Protein AF-A0A7V5CTK7-F1 (afdb_monomer_lite)

Radius of gyration: 19.89 Å; chains: 1; bounding box: 42×41×61 Å

Sequence (209 aa):
MPSLELYVTEDRPQTSQLRALLEKQDAVILRRNYYEPERHTAALAGRVRVNAVLTVDVTHPPQPAQAEGEVEDFSGKFAKGVEIWMLADSGPVRVYLDEEELAGALTLFEAYTRVEKFQPAFVRLDQRSIGLGYRFREGLEIGIQGVLAHDEMPEEGLSALSAIVELEDDREARYVLRLEHRAIGDFEDLLRSAGRWLAVNSYQNVLGT

Organism: NCBI:txid33075

pLDDT: mean 80.75, std 16.23, range [37.5, 96.62]

Structure (mmCIF, N/CA/C/O backbone):
data_AF-A0A7V5CTK7-F1
#
_entry.id   AF-A0A7V5CTK7-F1
#
loop_
_atom_site.group_PDB
_atom_site.id
_atom_site.type_symbol
_atom_site.label_atom_id
_atom_site.label_alt_id
_atom_site.label_comp_id
_atom_site.label_asym_id
_atom_site.label_entity_id
_atom_site.label_seq_id
_atom_site.pdbx_PDB_ins_code
_atom_site.Cartn_x
_atom_site.Cartn_y
_atom_site.Cartn_z
_atom_site.occupancy
_atom_site.B_iso_or_equiv
_atom_site.auth_seq_id
_atom_site.auth_comp_id
_atom_site.auth_asym_id
_atom_site.auth_atom_id
_atom_site.pdbx_PDB_model_num
ATOM 1 N N . MET A 1 1 ? 10.858 -0.744 -20.081 1.00 86.00 1 MET A N 1
ATOM 2 C CA . MET A 1 1 ? 10.845 0.122 -18.881 1.00 86.00 1 MET A CA 1
ATOM 3 C C . MET A 1 1 ? 10.343 -0.689 -17.700 1.00 86.00 1 MET A C 1
ATOM 5 O O . MET A 1 1 ? 9.393 -1.451 -17.896 1.00 86.00 1 MET A O 1
ATOM 9 N N . PRO A 1 2 ? 10.923 -0.513 -16.496 1.00 89.31 2 PRO A N 1
ATOM 10 C CA . PRO A 1 2 ? 10.474 -1.210 -15.296 1.00 89.31 2 PRO A CA 1
ATOM 11 C C . PRO A 1 2 ? 8.995 -0.953 -15.012 1.00 89.31 2 PRO A C 1
ATOM 13 O O . PRO A 1 2 ? 8.508 0.159 -15.211 1.00 89.31 2 PRO A O 1
ATOM 16 N N . SER A 1 3 ? 8.293 -1.987 -14.570 1.00 90.75 3 SER A N 1
ATOM 17 C CA . SER A 1 3 ? 6.886 -1.981 -14.169 1.00 90.75 3 SER A CA 1
ATOM 18 C C . SER A 1 3 ? 6.774 -2.008 -12.646 1.00 90.75 3 SER A C 1
ATOM 20 O O . SER A 1 3 ? 7.665 -2.523 -11.970 1.00 90.75 3 SER A O 1
ATOM 22 N N . LEU A 1 4 ? 5.672 -1.475 -12.120 1.00 92.94 4 LEU A N 1
ATOM 23 C CA . LEU A 1 4 ? 5.271 -1.683 -10.731 1.00 92.94 4 LEU A CA 1
ATOM 24 C C . LEU A 1 4 ? 4.451 -2.972 -10.665 1.00 92.94 4 LEU A C 1
ATOM 26 O O . LEU A 1 4 ? 3.472 -3.116 -11.391 1.00 92.94 4 LEU A O 1
ATOM 30 N N . GLU A 1 5 ? 4.819 -3.890 -9.789 1.00 92.25 5 GLU A N 1
ATOM 31 C CA . GLU A 1 5 ? 4.085 -5.125 -9.546 1.00 92.25 5 GLU A CA 1
ATOM 32 C C . GLU A 1 5 ? 3.603 -5.152 -8.100 1.00 92.25 5 GLU A C 1
ATOM 34 O O . GLU A 1 5 ? 4.364 -4.909 -7.166 1.00 92.25 5 GLU A O 1
ATOM 39 N N . LEU A 1 6 ? 2.314 -5.421 -7.922 1.00 91.00 6 LEU A N 1
ATOM 40 C CA . LEU A 1 6 ? 1.727 -5.724 -6.627 1.00 91.00 6 LEU A CA 1
ATOM 41 C C . LEU A 1 6 ? 1.403 -7.211 -6.621 1.00 91.00 6 LEU A C 1
ATOM 43 O O . LEU A 1 6 ? 0.658 -7.692 -7.476 1.00 91.00 6 LEU A O 1
ATOM 47 N N . TYR A 1 7 ? 1.977 -7.922 -5.665 1.00 89.69 7 TYR A N 1
ATOM 48 C CA . TYR A 1 7 ? 1.856 -9.362 -5.523 1.00 89.69 7 TYR A CA 1
ATOM 49 C C . TYR A 1 7 ? 1.260 -9.685 -4.161 1.00 89.69 7 TYR A C 1
ATOM 51 O O . TYR A 1 7 ? 1.763 -9.206 -3.154 1.00 89.69 7 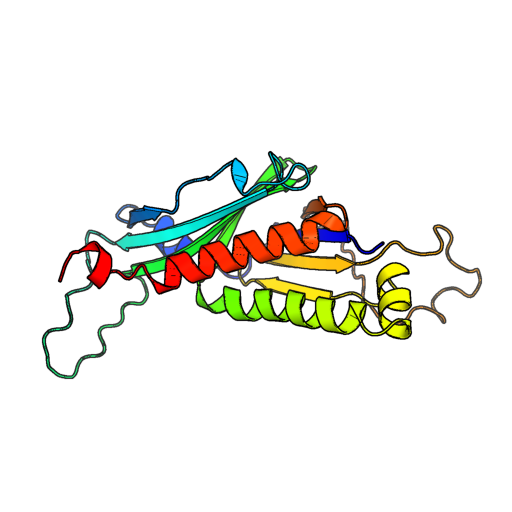TYR A O 1
ATOM 59 N N . VAL A 1 8 ? 0.206 -10.494 -4.097 1.00 88.19 8 VAL A N 1
ATOM 60 C CA . VAL A 1 8 ? -0.357 -10.958 -2.823 1.00 88.19 8 VAL A CA 1
ATOM 61 C C . VAL A 1 8 ? -0.380 -12.477 -2.806 1.00 88.19 8 VAL A C 1
ATOM 63 O O . VAL A 1 8 ? -1.017 -13.106 -3.655 1.00 88.19 8 VAL A O 1
ATOM 66 N N . THR A 1 9 ? 0.292 -13.038 -1.803 1.00 81.69 9 THR A N 1
ATOM 67 C CA . THR A 1 9 ? 0.207 -14.463 -1.454 1.00 81.69 9 THR A CA 1
ATOM 68 C C . THR A 1 9 ? -1.174 -14.800 -0.899 1.00 81.69 9 THR A C 1
ATOM 70 O O . THR A 1 9 ? -1.751 -14.031 -0.120 1.00 81.69 9 THR A O 1
ATOM 73 N N . GLU A 1 10 ? -1.725 -15.950 -1.294 1.00 73.38 10 GLU A N 1
ATOM 74 C CA . GLU A 1 10 ? -2.902 -16.498 -0.613 1.00 73.38 10 GLU A CA 1
ATOM 75 C C . GLU A 1 10 ? -2.578 -16.929 0.815 1.00 73.38 10 GLU A C 1
ATOM 77 O O . GLU A 1 10 ? -3.377 -16.666 1.717 1.00 73.38 10 GLU A O 1
ATOM 82 N N . ASP A 1 11 ? -1.401 -17.520 1.037 1.00 74.56 11 ASP A N 1
ATOM 83 C CA . ASP A 1 11 ? -0.936 -17.839 2.381 1.00 74.56 11 ASP A CA 1
ATOM 84 C C . ASP A 1 11 ? -0.413 -16.576 3.078 1.00 74.56 11 ASP A C 1
ATOM 86 O O . ASP A 1 11 ? 0.601 -15.986 2.694 1.00 74.56 11 ASP A O 1
ATOM 90 N N . ARG A 1 12 ? -1.139 -16.135 4.109 1.00 75.81 12 ARG A N 1
ATOM 91 C CA . ARG A 1 12 ? -0.826 -14.939 4.903 1.00 75.81 12 ARG A CA 1
ATOM 92 C C . ARG A 1 12 ? -0.365 -15.381 6.289 1.00 75.81 12 ARG A C 1
ATOM 94 O O . ARG A 1 12 ? -1.172 -15.396 7.221 1.00 75.81 12 ARG A O 1
ATOM 101 N N . PRO A 1 13 ? 0.922 -15.736 6.457 1.00 67.00 13 PRO A N 1
ATOM 102 C CA . PRO A 1 13 ? 1.415 -16.348 7.689 1.00 67.00 13 PRO A CA 1
ATOM 103 C C . PRO A 1 13 ? 1.358 -15.396 8.888 1.00 67.00 13 PRO A C 1
ATOM 105 O O . PRO A 1 13 ? 1.398 -15.840 10.035 1.00 67.00 13 PRO A O 1
ATOM 108 N N . GLN A 1 14 ? 1.291 -14.084 8.640 1.00 81.94 14 GLN A N 1
ATOM 109 C CA . GLN A 1 14 ? 1.197 -13.056 9.666 1.00 81.94 14 GLN A CA 1
ATOM 110 C C . GLN A 1 14 ? 0.042 -12.102 9.362 1.00 81.94 14 GLN A C 1
ATOM 112 O O . GLN A 1 14 ? -0.194 -11.700 8.225 1.00 81.94 14 GLN A O 1
ATOM 117 N N . THR A 1 15 ? -0.686 -11.747 10.415 1.00 86.44 15 THR A N 1
ATOM 118 C CA . THR A 1 15 ? -1.817 -10.813 10.384 1.00 86.44 15 THR A CA 1
ATOM 119 C C . THR A 1 15 ? -1.322 -9.450 10.861 1.00 86.44 15 THR A C 1
ATOM 121 O O . THR A 1 15 ? -0.623 -9.389 11.875 1.00 86.44 15 THR A O 1
ATOM 124 N N . SER A 1 16 ? -1.668 -8.368 10.154 1.00 90.56 16 SER A N 1
ATOM 125 C CA . SER A 1 16 ? -1.388 -7.009 10.641 1.00 90.56 16 SER A CA 1
ATOM 126 C C . SER A 1 16 ? -2.175 -6.724 11.923 1.00 90.56 16 SER A C 1
ATOM 128 O O . SER A 1 16 ? -3.255 -7.289 12.143 1.00 90.56 16 SER A O 1
ATOM 130 N N . GLN A 1 17 ? -1.675 -5.822 12.767 1.00 90.69 17 GLN A N 1
ATOM 131 C CA . GLN A 1 17 ? -2.431 -5.357 13.934 1.00 90.69 17 GLN A CA 1
ATOM 132 C C . GLN A 1 17 ? -3.743 -4.695 13.506 1.00 90.69 17 GLN A C 1
ATOM 134 O O . GLN A 1 17 ? -4.778 -4.888 14.151 1.00 90.69 17 GLN A O 1
ATOM 139 N N . LEU A 1 18 ? -3.720 -3.960 12.389 1.00 91.50 18 LEU A N 1
ATOM 140 C CA . LEU A 1 18 ? -4.901 -3.328 11.814 1.00 91.50 18 LEU A CA 1
ATOM 141 C C . LEU A 1 18 ? -5.993 -4.351 11.473 1.00 91.50 18 LEU A C 1
ATOM 143 O O . LEU A 1 18 ? -7.143 -4.160 11.875 1.00 91.50 18 LEU A O 1
ATOM 147 N N . ARG A 1 19 ? -5.657 -5.443 10.775 1.00 91.88 19 ARG A N 1
ATOM 148 C CA . ARG A 1 19 ? -6.612 -6.524 10.478 1.00 91.88 19 ARG A CA 1
ATOM 149 C C . ARG A 1 19 ? -7.086 -7.213 11.746 1.00 91.88 19 ARG A C 1
ATOM 151 O O . ARG A 1 19 ? -8.292 -7.359 11.923 1.00 91.88 19 ARG A O 1
ATOM 158 N N . ALA A 1 20 ? -6.156 -7.601 12.619 1.00 90.62 20 ALA A N 1
ATOM 159 C CA . ALA A 1 20 ? -6.478 -8.302 13.858 1.00 90.62 20 ALA A CA 1
ATOM 160 C C . ALA A 1 20 ? -7.495 -7.520 14.701 1.00 90.62 20 ALA A C 1
ATOM 162 O O . ALA A 1 20 ? -8.378 -8.108 15.322 1.00 90.62 20 ALA A O 1
ATOM 163 N N . LEU A 1 21 ? -7.391 -6.187 14.703 1.00 90.31 21 LEU A N 1
ATOM 164 C CA . LEU A 1 21 ? -8.347 -5.325 15.378 1.00 90.31 21 LEU A CA 1
ATOM 165 C C . LEU A 1 21 ? -9.665 -5.212 14.601 1.00 90.31 21 LEU A C 1
ATOM 167 O O . LEU A 1 21 ? -10.711 -5.401 15.205 1.00 90.31 21 LEU A O 1
ATOM 171 N N . LEU A 1 22 ? -9.641 -4.966 13.286 1.00 89.94 22 LEU A N 1
ATOM 172 C CA . LEU A 1 22 ? -10.851 -4.847 12.451 1.00 89.94 22 LEU A CA 1
ATOM 173 C C . LEU A 1 22 ? -11.733 -6.105 12.428 1.00 89.94 22 LEU A C 1
ATOM 175 O O . LEU A 1 22 ? -12.928 -5.999 12.168 1.00 89.94 22 LEU A O 1
ATOM 179 N N . GLU A 1 23 ? -11.159 -7.284 12.664 1.00 89.62 23 GLU A N 1
ATOM 180 C CA . GLU A 1 23 ? -11.894 -8.553 12.712 1.00 89.62 23 GLU A CA 1
ATOM 181 C C . GLU A 1 23 ? -12.582 -8.802 14.069 1.00 89.62 23 GLU A C 1
ATOM 183 O O . GLU A 1 23 ? -13.414 -9.705 14.178 1.00 89.62 23 GLU A O 1
ATOM 188 N N . LYS A 1 24 ? -12.303 -7.989 15.100 1.00 88.69 24 LYS A N 1
ATOM 189 C CA . LYS A 1 24 ? -13.055 -8.038 16.361 1.00 88.69 24 LYS A CA 1
ATOM 190 C C . LYS A 1 24 ? -14.468 -7.492 16.162 1.00 88.69 24 LYS A C 1
ATOM 192 O O . LYS A 1 24 ? -14.663 -6.457 15.533 1.00 88.69 24 LYS A O 1
ATOM 197 N N . GLN A 1 25 ? -15.448 -8.143 16.788 1.00 83.62 25 GLN A N 1
ATOM 198 C CA . GLN A 1 25 ? -16.860 -7.751 16.713 1.00 83.62 25 GLN A CA 1
ATOM 199 C C . GLN A 1 25 ? -17.113 -6.308 17.179 1.00 83.62 25 GLN A C 1
ATOM 201 O O . GLN A 1 25 ? -17.945 -5.613 16.600 1.00 83.62 25 GLN A O 1
ATOM 206 N N . ASP A 1 26 ? -16.372 -5.864 18.193 1.00 85.38 26 ASP A N 1
ATOM 207 C CA . ASP A 1 26 ? -16.534 -4.551 18.814 1.00 85.38 26 ASP A CA 1
ATOM 208 C C . ASP A 1 26 ? -15.502 -3.519 18.330 1.00 85.38 26 ASP A C 1
ATOM 210 O O . ASP A 1 26 ? -15.316 -2.467 18.946 1.00 85.38 26 ASP A O 1
ATOM 214 N N . ALA A 1 27 ? -14.803 -3.796 17.227 1.00 88.31 27 ALA A N 1
ATOM 215 C CA . ALA A 1 27 ? -13.942 -2.805 16.604 1.00 88.31 27 ALA A CA 1
ATOM 216 C C . ALA A 1 27 ? -14.729 -1.886 15.668 1.00 88.31 27 ALA A C 1
ATOM 218 O O . ALA A 1 27 ? -15.579 -2.321 14.889 1.00 88.31 27 ALA A O 1
ATOM 219 N N . VAL A 1 28 ? -14.406 -0.595 15.705 1.00 88.31 28 VAL A N 1
ATOM 220 C CA . VAL A 1 28 ? -14.997 0.414 14.823 1.00 88.31 28 VAL A CA 1
ATOM 221 C C . VAL A 1 28 ? -13.922 1.235 14.130 1.00 88.31 28 VAL A C 1
ATOM 223 O O . VAL A 1 28 ? -12.920 1.636 14.727 1.00 88.31 28 VAL A O 1
ATOM 226 N N . ILE A 1 29 ? -14.175 1.561 12.862 1.00 90.06 29 ILE A N 1
ATOM 227 C CA . ILE A 1 29 ? -13.376 2.544 12.133 1.00 90.06 29 ILE A CA 1
ATOM 228 C C . ILE A 1 29 ? -13.718 3.927 12.686 1.00 90.06 29 ILE A C 1
ATOM 230 O O . ILE A 1 29 ? -14.792 4.465 12.420 1.00 90.06 29 ILE A O 1
ATOM 234 N N . LEU A 1 30 ? -12.782 4.516 13.426 1.00 87.94 30 LEU A N 1
ATOM 235 C CA . LEU A 1 30 ? -12.903 5.874 13.953 1.00 87.94 30 LEU A CA 1
ATOM 236 C C . LEU A 1 30 ? -12.811 6.916 12.846 1.00 87.94 30 LEU A C 1
ATOM 238 O O . LEU A 1 30 ? -13.555 7.895 12.823 1.00 87.94 30 LEU A O 1
ATOM 242 N N . ARG A 1 31 ? -11.849 6.731 11.940 1.00 89.75 31 ARG A N 1
ATOM 243 C CA . ARG A 1 31 ? -11.595 7.675 10.858 1.00 89.75 31 ARG A CA 1
ATOM 244 C C . ARG A 1 31 ? -10.951 6.976 9.674 1.00 89.75 31 ARG A C 1
ATOM 246 O O . ARG A 1 31 ? -10.164 6.045 9.827 1.00 89.75 31 ARG A O 1
ATOM 253 N N . ARG A 1 32 ? -11.253 7.481 8.484 1.00 90.81 32 ARG A N 1
ATOM 254 C CA . ARG A 1 32 ? -10.682 7.028 7.221 1.00 90.81 32 ARG A CA 1
ATOM 255 C C . ARG A 1 32 ? -10.440 8.222 6.310 1.00 90.81 32 ARG A C 1
ATOM 257 O O . ARG A 1 32 ? -11.255 9.146 6.309 1.00 90.81 32 ARG A O 1
ATOM 264 N N . ASN A 1 33 ? -9.346 8.230 5.554 1.00 87.50 33 ASN A N 1
ATOM 265 C CA . ASN A 1 33 ? -9.185 9.248 4.517 1.00 87.50 33 ASN A CA 1
ATOM 266 C C . ASN A 1 33 ? -10.214 9.034 3.393 1.00 87.50 33 ASN A C 1
ATOM 268 O O . ASN A 1 33 ? -10.646 7.913 3.103 1.00 87.50 33 ASN A O 1
ATOM 272 N N . TYR A 1 34 ? -10.630 10.130 2.766 1.00 79.81 34 TYR A N 1
ATOM 273 C CA . TYR A 1 34 ? -11.529 10.054 1.625 1.00 79.81 34 TYR A CA 1
ATOM 274 C C . TYR A 1 34 ? -10.772 9.571 0.390 1.00 79.81 34 TYR A C 1
ATOM 276 O O . TYR A 1 34 ? -9.579 9.825 0.225 1.00 79.81 34 TYR A O 1
ATOM 284 N N . TYR A 1 35 ? -11.485 8.853 -0.476 1.00 77.44 35 TYR A N 1
ATOM 285 C CA . TYR A 1 35 ? -10.991 8.595 -1.819 1.00 77.44 35 TYR A CA 1
ATOM 286 C C . TYR A 1 35 ? -11.108 9.884 -2.620 1.00 77.44 35 TYR A C 1
ATOM 288 O O . TYR A 1 35 ? -12.213 10.396 -2.782 1.00 77.44 35 TYR A O 1
ATOM 296 N N . GLU A 1 36 ? -9.971 10.379 -3.091 1.00 76.19 36 GLU A N 1
ATOM 297 C CA . GLU A 1 36 ? -9.867 11.551 -3.957 1.00 76.19 36 GLU A CA 1
ATOM 298 C C . GLU A 1 36 ? -9.551 11.044 -5.375 1.00 76.19 36 GLU A C 1
ATOM 300 O O . GLU A 1 36 ? -8.401 10.665 -5.643 1.00 76.19 36 GLU A O 1
ATOM 305 N N . PRO A 1 37 ? -10.556 10.942 -6.273 1.00 72.88 37 PRO A N 1
ATOM 306 C CA . PRO A 1 37 ? -10.360 10.451 -7.637 1.00 72.88 37 PRO A CA 1
ATOM 307 C C . PRO A 1 37 ? -9.285 11.230 -8.398 1.00 72.88 37 PRO A C 1
ATOM 309 O O . PRO A 1 37 ? -8.576 10.658 -9.215 1.00 72.88 37 PRO A O 1
ATOM 312 N N . GLU A 1 38 ? -9.118 12.516 -8.093 1.00 76.31 38 GLU A N 1
ATOM 313 C CA . GLU A 1 38 ? -8.159 13.416 -8.735 1.00 76.31 38 GLU A CA 1
ATOM 314 C C . GLU A 1 38 ? -6.703 13.024 -8.451 1.00 76.31 38 GLU A C 1
ATOM 316 O O . GLU A 1 38 ? -5.814 13.352 -9.233 1.00 76.31 38 GLU A O 1
ATOM 321 N N . ARG A 1 39 ? -6.453 12.305 -7.349 1.00 70.56 39 ARG A N 1
ATOM 322 C CA . ARG A 1 39 ? -5.130 11.752 -7.014 1.00 70.56 39 ARG A CA 1
ATOM 323 C C . ARG A 1 39 ? -4.842 10.421 -7.700 1.00 70.56 39 ARG A C 1
ATOM 325 O O . ARG A 1 39 ? -3.712 9.950 -7.646 1.00 70.56 39 ARG A O 1
ATOM 332 N N . HIS A 1 40 ? -5.847 9.802 -8.311 1.00 76.75 40 HIS A N 1
ATOM 333 C CA . HIS A 1 40 ? -5.694 8.538 -9.014 1.00 76.75 40 HIS A CA 1
ATOM 334 C C . HIS A 1 40 ? -5.529 8.846 -10.495 1.00 76.75 40 HIS A C 1
ATOM 336 O O . HIS A 1 40 ? -6.496 9.084 -11.219 1.00 76.75 40 HIS A O 1
ATOM 342 N N . THR A 1 41 ? -4.278 8.858 -10.947 1.00 80.19 41 THR A N 1
ATOM 343 C CA . THR A 1 41 ? -3.968 9.002 -12.369 1.00 80.19 41 THR A CA 1
ATOM 344 C C . THR A 1 41 ? -4.632 7.887 -13.174 1.00 80.19 41 THR A C 1
ATOM 346 O O . THR A 1 41 ? -5.013 6.843 -12.639 1.00 80.19 41 THR A O 1
ATOM 349 N N . ALA A 1 42 ? -4.717 8.057 -14.495 1.00 80.56 42 ALA A N 1
ATOM 350 C CA . ALA A 1 42 ? -5.227 7.010 -15.382 1.00 80.56 42 ALA A CA 1
ATOM 351 C C . ALA A 1 42 ? -4.478 5.666 -15.236 1.00 80.56 42 ALA A C 1
ATOM 353 O O . ALA A 1 42 ? -5.031 4.627 -15.585 1.00 80.56 42 ALA A O 1
ATOM 354 N N . ALA A 1 43 ? -3.244 5.680 -14.713 1.00 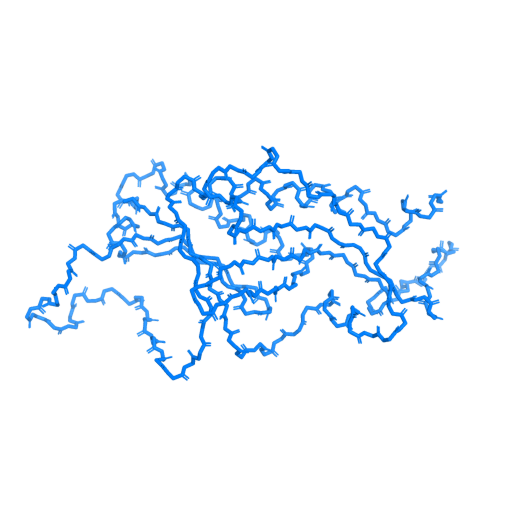81.12 43 ALA A N 1
ATOM 355 C CA . ALA A 1 43 ? -2.454 4.480 -14.457 1.00 81.12 43 ALA A CA 1
ATOM 356 C C . ALA A 1 43 ? -2.979 3.659 -13.263 1.00 81.12 43 ALA A C 1
ATOM 358 O O . ALA A 1 43 ? -2.860 2.434 -13.263 1.00 81.12 43 ALA A O 1
ATOM 359 N N . LEU A 1 44 ? -3.574 4.323 -12.264 1.00 85.44 44 LEU A N 1
ATOM 360 C CA . LEU A 1 44 ? -4.053 3.715 -11.015 1.00 85.44 44 LEU A CA 1
ATOM 361 C C . LEU A 1 44 ? -5.581 3.636 -10.919 1.00 85.44 44 LEU A C 1
ATOM 363 O O . LEU A 1 44 ? -6.111 2.776 -10.212 1.00 85.44 44 LEU A O 1
ATOM 367 N N . ALA A 1 45 ? -6.296 4.521 -11.615 1.00 82.88 45 ALA A N 1
ATOM 368 C CA . ALA A 1 45 ? -7.745 4.652 -11.543 1.00 82.88 45 ALA A CA 1
ATOM 369 C C . ALA A 1 45 ? -8.458 3.322 -11.841 1.00 82.88 45 ALA A C 1
ATOM 371 O O . ALA A 1 45 ? -8.250 2.696 -12.879 1.00 82.88 45 ALA A O 1
ATOM 372 N N . GLY A 1 46 ? -9.305 2.885 -10.904 1.00 82.06 46 GLY A N 1
ATOM 373 C CA . GLY A 1 46 ? -10.047 1.623 -11.005 1.00 82.06 46 GLY A CA 1
ATOM 374 C C . GLY A 1 46 ? -9.206 0.354 -10.819 1.00 82.06 46 GLY A C 1
ATOM 375 O O . GLY A 1 46 ? -9.770 -0.736 -10.856 1.00 82.06 46 GLY A O 1
ATOM 376 N N . ARG A 1 47 ? -7.890 0.477 -10.598 1.00 88.00 47 ARG A N 1
ATOM 377 C CA . ARG A 1 47 ? -6.966 -0.655 -10.422 1.00 88.00 47 ARG A CA 1
ATOM 378 C C . ARG A 1 47 ? -6.420 -0.750 -9.013 1.00 88.00 47 ARG A C 1
ATOM 380 O O . ARG A 1 47 ? -6.349 -1.848 -8.483 1.00 88.00 47 ARG A O 1
ATOM 387 N N . VAL A 1 48 ? -6.046 0.379 -8.413 1.00 90.56 48 VAL A N 1
ATOM 388 C CA . VAL A 1 48 ? -5.502 0.441 -7.053 1.00 90.56 48 VAL A CA 1
ATOM 389 C C . VAL A 1 48 ? -6.152 1.577 -6.286 1.00 90.56 48 VAL A C 1
ATOM 391 O O . VAL A 1 48 ? -6.409 2.649 -6.832 1.00 90.56 48 VAL A O 1
ATOM 394 N N . ARG A 1 49 ? -6.394 1.348 -4.999 1.00 90.75 49 ARG A N 1
ATOM 395 C CA . ARG A 1 49 ? -6.832 2.372 -4.056 1.00 90.75 49 ARG A CA 1
ATOM 396 C C . ARG A 1 49 ? -6.131 2.172 -2.721 1.00 90.75 49 ARG A C 1
ATOM 398 O O . ARG A 1 49 ? -6.115 1.069 -2.186 1.00 90.75 49 ARG A O 1
ATOM 405 N N . VAL A 1 50 ? -5.611 3.262 -2.168 1.00 92.50 50 VAL A N 1
ATOM 406 C CA . VAL A 1 50 ? -4.894 3.282 -0.889 1.00 92.50 50 VAL A CA 1
ATOM 407 C C . VAL A 1 50 ? -5.652 4.174 0.082 1.00 92.50 50 VAL A C 1
ATOM 409 O O . VAL A 1 50 ? -5.803 5.374 -0.157 1.00 92.50 50 VAL A O 1
ATOM 412 N N . ASN A 1 51 ? -6.107 3.606 1.198 1.00 93.06 51 ASN A N 1
ATOM 413 C CA . ASN A 1 51 ? -6.779 4.373 2.235 1.00 93.06 51 ASN A CA 1
ATOM 414 C C . ASN A 1 51 ? -6.079 4.227 3.579 1.00 93.06 51 ASN A C 1
ATOM 416 O O . ASN A 1 51 ? -5.875 3.119 4.054 1.00 93.06 51 ASN A O 1
ATOM 420 N N . ALA A 1 52 ? -5.822 5.346 4.238 1.00 94.50 52 ALA A N 1
ATOM 421 C CA . ALA A 1 52 ? -5.422 5.377 5.631 1.00 94.50 52 ALA A CA 1
ATOM 422 C C . ALA A 1 52 ? -6.636 5.173 6.551 1.00 94.50 52 ALA A C 1
ATOM 424 O O . ALA A 1 52 ? -7.705 5.752 6.320 1.00 94.50 52 ALA A O 1
ATOM 425 N N . VAL A 1 53 ? -6.472 4.352 7.587 1.00 94.06 53 VAL A N 1
ATOM 426 C CA . VAL A 1 53 ? -7.540 3.920 8.500 1.00 94.06 53 VAL A CA 1
ATOM 427 C C . VAL A 1 53 ? -7.060 4.015 9.947 1.00 94.06 53 VAL A C 1
ATOM 429 O O . VAL A 1 53 ? -5.936 3.626 10.258 1.00 94.06 53 VAL A O 1
ATOM 432 N N . LEU A 1 54 ? -7.932 4.515 10.824 1.00 92.75 54 LEU A N 1
ATOM 433 C CA . LEU A 1 54 ? -7.827 4.408 12.280 1.00 92.75 54 LEU A CA 1
ATOM 434 C C . LEU A 1 54 ? -8.974 3.533 12.778 1.00 92.75 54 LEU A C 1
ATOM 436 O O . LEU A 1 54 ? -10.134 3.800 12.452 1.00 92.75 54 LEU A O 1
ATOM 440 N N . THR A 1 55 ? -8.664 2.542 13.602 1.00 90.94 55 THR A N 1
ATOM 441 C CA . THR A 1 55 ? -9.657 1.653 14.212 1.00 90.94 55 THR A CA 1
ATOM 442 C C . THR A 1 55 ? -9.430 1.536 15.715 1.00 90.94 55 THR A C 1
ATOM 444 O O . THR A 1 55 ? -8.295 1.639 16.186 1.00 90.94 55 THR A O 1
ATOM 447 N N . VAL A 1 56 ? -10.509 1.337 16.469 1.00 90.88 56 VAL A N 1
ATOM 448 C CA . VAL A 1 56 ? -10.479 1.172 17.927 1.00 90.88 56 VAL A CA 1
ATOM 449 C C . VAL A 1 56 ? -11.450 0.085 18.371 1.00 90.88 56 VAL A C 1
ATOM 451 O O . VAL A 1 56 ? -12.499 -0.086 17.757 1.00 90.88 56 VAL A O 1
ATOM 454 N N . ASP A 1 57 ? -11.121 -0.605 19.454 1.00 87.69 57 ASP A N 1
ATOM 455 C CA . ASP A 1 57 ? -12.049 -1.431 20.225 1.00 87.69 57 ASP A CA 1
ATOM 456 C C . ASP A 1 57 ? -12.904 -0.533 21.137 1.00 87.69 57 ASP A C 1
ATOM 458 O O . ASP A 1 57 ? -12.372 0.144 22.021 1.00 87.69 57 ASP A O 1
ATOM 462 N N . VAL A 1 58 ? -14.226 -0.504 20.936 1.00 81.62 58 VAL A N 1
ATOM 463 C CA . VAL A 1 58 ? -15.120 0.354 21.740 1.00 81.62 58 VAL A CA 1
ATOM 464 C C . VAL A 1 58 ? -15.489 -0.238 23.096 1.00 81.62 58 VAL A C 1
ATOM 466 O O . VAL A 1 58 ? -15.996 0.491 23.947 1.00 81.62 58 VAL A O 1
ATOM 469 N N . THR A 1 59 ? -15.250 -1.532 23.322 1.00 78.88 59 THR A N 1
ATOM 470 C CA . THR A 1 59 ? -15.500 -2.164 24.631 1.00 78.88 59 THR A CA 1
ATOM 471 C C . THR A 1 59 ? -14.369 -1.901 25.613 1.00 78.88 59 THR A C 1
ATOM 473 O O . THR A 1 59 ? -14.600 -1.817 26.818 1.00 78.88 59 THR A O 1
ATOM 476 N N . HIS A 1 60 ? -13.161 -1.703 25.091 1.00 78.06 60 HIS A N 1
ATOM 477 C CA . HIS A 1 60 ? -11.970 -1.373 25.863 1.00 78.06 60 HIS A CA 1
ATOM 478 C C . HIS A 1 60 ? -11.267 -0.159 25.243 1.00 78.06 60 HIS A C 1
ATOM 480 O O . HIS A 1 60 ? -10.119 -0.284 24.804 1.00 78.06 60 HIS A O 1
ATOM 486 N N . PRO A 1 61 ? -11.931 1.015 25.184 1.00 69.44 61 PRO A N 1
ATOM 487 C CA . PRO A 1 61 ? -11.342 2.189 24.563 1.00 69.44 61 PRO A CA 1
ATOM 488 C C . PRO A 1 61 ? -10.045 2.549 25.303 1.00 69.44 61 PRO A C 1
ATOM 490 O O . PRO A 1 61 ? -10.014 2.487 26.538 1.00 69.44 61 PRO A O 1
ATOM 493 N N . PRO A 1 62 ? -8.968 2.915 24.584 1.00 69.88 62 PRO A N 1
ATOM 494 C CA . PRO A 1 62 ? -7.762 3.419 25.222 1.00 69.88 62 PRO A CA 1
ATOM 495 C C . PRO A 1 62 ? -8.123 4.594 26.131 1.00 69.88 62 PRO A C 1
ATOM 497 O O . PRO A 1 62 ? -8.862 5.495 25.709 1.00 69.88 62 PRO A O 1
ATOM 500 N N . GLN A 1 63 ? -7.645 4.583 27.375 1.00 68.06 63 GLN A N 1
ATOM 501 C CA . GLN A 1 63 ? -7.896 5.701 28.273 1.00 68.06 63 GLN A CA 1
ATOM 502 C C . GLN A 1 63 ? -6.916 6.826 27.913 1.00 68.06 63 GLN A C 1
ATOM 504 O O . GLN A 1 63 ? -5.755 6.563 27.589 1.00 68.06 63 GLN A O 1
ATOM 509 N N . PRO A 1 64 ? -7.351 8.099 27.889 1.00 60.94 64 PRO A N 1
ATOM 510 C CA . PRO A 1 64 ? -6.412 9.201 27.739 1.00 60.94 64 PRO A CA 1
ATOM 511 C C . PRO A 1 64 ? -5.436 9.127 28.912 1.00 60.94 64 PRO A C 1
ATOM 513 O O . PRO A 1 64 ? -5.884 9.131 30.057 1.00 60.94 64 PRO A O 1
ATOM 516 N N . ALA A 1 65 ? -4.136 9.007 28.615 1.00 57.28 65 ALA A N 1
ATOM 517 C CA . ALA A 1 65 ? -3.081 8.825 29.605 1.00 57.28 65 ALA A CA 1
ATOM 518 C C . ALA A 1 65 ? -3.270 9.808 30.770 1.00 57.28 65 ALA A C 1
ATOM 520 O O . ALA A 1 65 ? -3.001 11.005 30.642 1.00 57.28 65 ALA A O 1
ATOM 521 N N . GLN A 1 66 ? -3.774 9.306 31.898 1.00 46.69 66 GLN A N 1
ATOM 522 C CA . GLN A 1 66 ? -3.724 10.050 33.141 1.00 46.69 66 GLN A CA 1
ATOM 523 C C . GLN A 1 66 ? -2.250 10.117 33.507 1.00 46.69 66 GLN A C 1
ATOM 525 O O . GLN A 1 66 ? -1.537 9.118 33.440 1.00 46.69 66 GLN A O 1
ATOM 530 N N . ALA A 1 67 ? -1.774 11.328 33.770 1.00 46.38 67 ALA A N 1
ATOM 531 C CA . ALA A 1 67 ? -0.396 11.581 34.130 1.00 46.38 67 ALA A CA 1
ATOM 532 C C . ALA A 1 67 ? -0.013 10.725 35.344 1.00 46.38 67 ALA A C 1
ATOM 534 O O . ALA A 1 67 ? -0.340 11.114 36.453 1.00 46.38 67 ALA A O 1
ATOM 535 N N . GLU A 1 68 ? 0.608 9.564 35.112 1.00 40.84 68 GLU A N 1
ATOM 536 C CA . GLU A 1 68 ? 1.565 8.861 35.977 1.00 40.84 68 GLU A CA 1
ATOM 537 C C . GLU A 1 68 ? 1.834 7.436 35.450 1.00 40.84 68 GLU A C 1
ATOM 539 O O . GLU A 1 68 ? 1.073 6.502 35.660 1.00 40.84 68 GLU A O 1
ATOM 544 N N . GLY A 1 69 ? 2.983 7.264 34.791 1.00 45.34 69 GLY A N 1
ATOM 545 C CA . GLY A 1 69 ? 3.816 6.063 34.936 1.00 45.34 69 GLY A CA 1
ATOM 546 C C . GLY A 1 69 ? 3.417 4.756 34.242 1.00 45.34 69 GLY A C 1
ATOM 547 O O . GLY A 1 69 ? 4.308 3.933 34.037 1.00 45.34 69 GLY A O 1
ATOM 548 N N . GLU A 1 70 ? 2.167 4.544 33.838 1.00 42.25 70 GLU A N 1
ATOM 549 C CA . GLU A 1 70 ? 1.779 3.326 33.116 1.00 42.25 70 GLU A CA 1
ATOM 550 C C . GLU A 1 70 ? 1.793 3.570 31.605 1.00 42.25 70 GLU A C 1
ATOM 552 O O . GLU A 1 70 ? 0.988 4.321 31.055 1.00 42.25 70 GLU A O 1
ATOM 557 N N . VAL A 1 71 ? 2.735 2.927 30.910 1.00 47.16 71 VAL A N 1
ATOM 558 C CA . VAL A 1 71 ? 2.646 2.748 29.459 1.00 47.16 71 VAL A CA 1
ATOM 559 C C . VAL A 1 71 ? 1.498 1.765 29.240 1.00 47.16 71 VAL A C 1
ATOM 561 O O . VAL A 1 71 ? 1.731 0.559 29.189 1.00 47.16 71 VAL A O 1
ATOM 564 N N . GLU A 1 72 ? 0.252 2.253 29.225 1.00 51.72 72 GLU A N 1
ATOM 565 C CA . GLU A 1 72 ? -0.891 1.418 28.852 1.00 51.72 72 GLU A CA 1
ATOM 566 C C . GLU A 1 72 ? -0.557 0.752 27.518 1.00 51.72 72 GLU A C 1
ATOM 568 O O . GLU A 1 72 ? -0.153 1.413 26.559 1.00 51.72 72 GLU A O 1
ATOM 573 N N . ASP A 1 73 ? -0.694 -0.569 27.463 1.00 57.81 73 ASP A N 1
ATOM 574 C CA . ASP A 1 73 ? -0.505 -1.306 26.228 1.00 57.81 73 ASP A CA 1
ATOM 575 C C . ASP A 1 73 ? -1.658 -0.951 25.275 1.00 57.81 73 ASP A C 1
ATOM 577 O O . ASP A 1 73 ? -2.775 -1.467 25.372 1.00 57.81 73 ASP A O 1
ATOM 581 N N . PHE A 1 74 ? -1.406 0.020 24.392 1.00 65.50 74 PHE A N 1
ATOM 582 C CA . PHE A 1 74 ? -2.321 0.423 23.321 1.00 65.50 74 PHE A CA 1
ATOM 583 C C . PHE A 1 74 ? -2.496 -0.693 22.281 1.00 65.50 74 PHE A C 1
ATOM 585 O O . PHE A 1 74 ? -3.444 -0.639 21.485 1.00 65.50 74 PHE A O 1
ATOM 592 N N . SER A 1 75 ? -1.605 -1.696 22.278 1.00 61.62 75 SER A N 1
ATOM 593 C CA . SER A 1 75 ? -1.662 -2.791 21.323 1.00 61.62 75 SER A CA 1
ATOM 594 C C . SER A 1 75 ? -2.941 -3.608 21.540 1.00 61.62 75 SER A C 1
ATOM 596 O O . SER A 1 75 ? -3.311 -4.003 22.642 1.00 61.62 75 SER A O 1
ATOM 598 N N . GLY A 1 76 ? -3.716 -3.764 20.468 1.00 70.69 76 GLY A N 1
ATOM 599 C CA . GLY A 1 76 ? -4.994 -4.477 20.491 1.00 70.69 76 GLY A CA 1
ATOM 600 C C . GLY A 1 76 ? -6.227 -3.654 20.882 1.00 70.69 76 GLY A C 1
ATOM 601 O O . GLY A 1 76 ? -7.333 -4.175 20.721 1.00 70.69 76 GLY A O 1
ATOM 602 N N . LYS A 1 77 ? -6.084 -2.398 21.329 1.00 83.38 77 LYS A N 1
ATOM 603 C CA . LYS A 1 77 ? -7.214 -1.469 21.554 1.00 83.38 77 LYS A CA 1
ATOM 604 C C . LYS A 1 77 ? -7.341 -0.424 20.456 1.00 83.38 77 LYS A C 1
ATOM 606 O O . LYS A 1 77 ? -8.445 0.007 20.152 1.00 83.38 77 LYS A O 1
ATOM 611 N N . PHE A 1 78 ? -6.226 -0.013 19.864 1.00 88.50 78 PHE A N 1
ATOM 612 C CA . PHE A 1 78 ? -6.181 0.962 18.781 1.00 88.50 78 PHE A CA 1
ATOM 613 C C . PHE A 1 78 ? -5.153 0.526 17.740 1.00 88.50 78 PHE A C 1
ATOM 615 O O . PHE A 1 78 ? -4.076 0.054 18.094 1.00 88.50 78 PHE A O 1
ATOM 622 N N . ALA A 1 79 ? -5.472 0.712 16.462 1.00 91.12 79 ALA A N 1
ATOM 623 C CA . ALA A 1 79 ? -4.534 0.493 15.371 1.00 91.12 79 ALA A CA 1
ATOM 624 C C . ALA A 1 79 ? -4.712 1.567 14.301 1.00 91.12 79 ALA A C 1
ATOM 626 O O . ALA A 1 79 ? -5.823 2.037 14.026 1.00 91.12 79 ALA A O 1
ATOM 627 N N . LYS A 1 80 ? -3.596 1.935 13.677 1.00 93.00 80 LYS A N 1
ATOM 628 C CA . LYS A 1 80 ? -3.568 2.820 12.520 1.00 93.00 80 LYS A CA 1
ATOM 629 C C . LYS A 1 80 ? -2.707 2.207 11.429 1.00 93.00 80 LYS A C 1
ATOM 631 O O . LYS A 1 80 ? -1.692 1.578 11.707 1.00 93.00 80 LYS A O 1
ATOM 636 N N . GLY A 1 81 ? -3.132 2.384 10.189 1.00 94.75 81 GLY A N 1
ATOM 637 C CA . GLY A 1 81 ? -2.457 1.774 9.056 1.00 94.75 81 GLY A CA 1
ATOM 638 C C . GLY A 1 81 ? -3.186 2.032 7.750 1.00 94.75 81 GLY A C 1
ATOM 639 O O . GLY A 1 81 ? -3.937 3.005 7.619 1.00 94.75 81 GLY A O 1
ATOM 640 N N . VAL A 1 82 ? -2.953 1.171 6.769 1.00 95.38 82 VAL A N 1
ATOM 641 C CA . VAL A 1 82 ? -3.427 1.353 5.399 1.00 95.38 82 VAL A CA 1
ATOM 642 C C . VAL A 1 82 ? -4.218 0.140 4.929 1.00 95.38 82 VAL A C 1
ATOM 644 O O . VAL A 1 82 ? -3.795 -0.997 5.081 1.00 95.38 82 VAL A O 1
ATOM 647 N N . GLU A 1 83 ? -5.366 0.395 4.310 1.00 94.50 83 GLU A N 1
ATOM 648 C CA . GLU A 1 83 ? -6.122 -0.571 3.518 1.00 94.50 83 GLU A CA 1
ATOM 649 C C . GLU A 1 83 ? -5.793 -0.340 2.035 1.00 94.50 83 GLU A C 1
ATOM 651 O O . GLU A 1 83 ? -6.124 0.718 1.484 1.00 94.50 83 GLU A O 1
ATOM 656 N N . ILE A 1 84 ? -5.155 -1.321 1.392 1.00 93.75 84 ILE A N 1
ATOM 657 C CA . ILE A 1 84 ? -4.883 -1.317 -0.051 1.00 93.75 84 ILE A CA 1
ATOM 658 C C . ILE A 1 84 ? -5.880 -2.238 -0.746 1.00 93.75 84 ILE A C 1
ATOM 660 O O . ILE A 1 84 ? -5.969 -3.427 -0.442 1.00 93.75 84 ILE A O 1
ATOM 664 N N . TRP A 1 85 ? -6.614 -1.675 -1.700 1.00 92.69 85 TRP A N 1
ATOM 665 C CA . TRP A 1 85 ? -7.410 -2.418 -2.668 1.00 92.69 85 TRP A CA 1
ATOM 666 C C . TRP A 1 85 ? -6.664 -2.482 -3.983 1.00 92.69 85 TRP A C 1
ATOM 668 O O . TRP A 1 85 ? -6.167 -1.460 -4.459 1.00 92.69 85 TRP A O 1
ATOM 678 N N . MET A 1 86 ? -6.669 -3.653 -4.599 1.00 91.75 86 MET A N 1
ATOM 679 C CA . MET A 1 86 ? -6.163 -3.839 -5.948 1.00 91.75 86 MET A CA 1
ATOM 680 C C . MET A 1 86 ? -7.078 -4.774 -6.734 1.00 91.75 86 MET A C 1
ATOM 682 O O . MET A 1 86 ? -7.636 -5.725 -6.188 1.00 91.75 86 MET A O 1
ATOM 686 N N . LEU A 1 87 ? -7.247 -4.482 -8.016 1.00 88.44 87 LEU A N 1
ATOM 687 C CA . LEU A 1 87 ? -7.952 -5.326 -8.968 1.00 88.44 87 LEU A CA 1
ATOM 688 C C . LEU A 1 87 ? -6.912 -6.164 -9.712 1.00 88.44 87 LEU A C 1
ATOM 690 O O . LEU A 1 87 ? -6.348 -5.696 -10.697 1.00 88.44 87 LEU A O 1
ATOM 694 N N . ALA A 1 88 ? -6.619 -7.356 -9.193 1.00 85.81 88 ALA A N 1
ATOM 695 C CA . ALA A 1 88 ? -5.739 -8.318 -9.849 1.00 85.81 88 ALA A CA 1
ATOM 696 C C . ALA A 1 88 ? -6.502 -9.109 -10.921 1.00 85.81 88 ALA A C 1
ATOM 698 O O . ALA A 1 88 ? -7.736 -9.133 -10.926 1.00 85.81 88 ALA A O 1
ATOM 699 N N . ASP A 1 89 ? -5.769 -9.807 -11.788 1.00 78.50 89 ASP A N 1
ATOM 700 C CA . ASP A 1 89 ? -6.361 -10.616 -12.864 1.00 78.50 89 ASP A CA 1
ATOM 701 C C . ASP A 1 89 ? -7.262 -11.741 -12.325 1.00 78.50 89 ASP A C 1
ATOM 703 O O . ASP A 1 89 ? -8.303 -12.052 -12.904 1.00 78.50 89 ASP A O 1
ATOM 707 N N . SER A 1 90 ? -6.897 -12.314 -11.175 1.00 80.75 90 SER A N 1
ATOM 708 C CA . SER A 1 90 ? -7.670 -13.334 -10.455 1.00 80.75 90 SER A CA 1
ATOM 709 C C . SER A 1 90 ? -8.837 -12.767 -9.634 1.00 80.75 90 SER A C 1
ATOM 711 O O . SER A 1 90 ? -9.653 -13.531 -9.119 1.00 80.75 90 SER A O 1
ATOM 713 N N . GLY A 1 91 ? -8.962 -11.440 -9.531 1.00 82.69 91 GLY A N 1
ATOM 714 C CA . GLY A 1 91 ? -10.060 -10.760 -8.848 1.00 82.69 91 GLY A CA 1
ATOM 715 C C . GLY A 1 91 ? -9.614 -9.619 -7.926 1.00 82.69 91 GLY A C 1
ATOM 716 O O . GLY A 1 91 ? -8.421 -9.362 -7.744 1.00 82.69 91 GLY A O 1
ATOM 717 N N . PRO A 1 92 ? -10.576 -8.895 -7.327 1.00 88.50 92 PRO A N 1
ATOM 718 C CA . PRO A 1 92 ? -10.267 -7.846 -6.370 1.00 88.50 92 PRO A CA 1
ATOM 719 C C . PRO A 1 92 ? -9.723 -8.446 -5.071 1.00 88.50 92 PRO A C 1
ATOM 721 O O . PRO A 1 92 ? -10.344 -9.324 -4.473 1.00 88.50 92 PRO A O 1
ATOM 724 N N . VAL A 1 93 ? -8.604 -7.913 -4.589 1.00 90.00 93 VAL A N 1
ATOM 725 C CA . VAL A 1 93 ? -8.019 -8.284 -3.300 1.00 90.00 93 VAL A CA 1
ATOM 726 C C . VAL A 1 93 ? -7.811 -7.049 -2.433 1.00 90.00 93 VAL A C 1
ATOM 728 O O . VAL A 1 93 ? -7.539 -5.942 -2.907 1.00 90.00 93 VAL A O 1
ATOM 731 N N . ARG A 1 94 ? -7.975 -7.262 -1.128 1.00 91.44 94 ARG A N 1
ATOM 732 C CA . ARG A 1 94 ? -7.743 -6.269 -0.089 1.00 91.44 94 ARG A CA 1
ATOM 733 C C . ARG A 1 94 ? -6.686 -6.762 0.894 1.00 91.44 94 ARG A C 1
ATOM 735 O O . ARG A 1 94 ? -6.763 -7.895 1.392 1.00 91.44 94 ARG A O 1
ATOM 742 N N . VAL A 1 95 ? -5.749 -5.876 1.213 1.00 92.31 95 VAL A N 1
ATOM 743 C CA . VAL A 1 95 ? -4.674 -6.108 2.182 1.00 92.31 95 VAL A CA 1
ATOM 744 C C . VAL A 1 95 ? -4.636 -4.967 3.196 1.00 92.31 95 VAL A C 1
ATOM 746 O O . VAL A 1 95 ? -4.895 -3.814 2.840 1.00 92.31 95 VAL A O 1
ATOM 749 N N . TYR A 1 96 ? -4.340 -5.298 4.451 1.00 93.88 96 TYR A N 1
ATOM 750 C CA . TYR A 1 96 ? -4.128 -4.331 5.522 1.00 93.88 96 TYR A CA 1
ATOM 751 C C . TYR A 1 96 ? -2.658 -4.287 5.902 1.00 93.88 96 TYR A C 1
ATOM 753 O O . TYR A 1 96 ? -2.003 -5.320 5.991 1.00 93.88 96 TYR A O 1
ATOM 761 N N . LEU A 1 97 ? -2.155 -3.081 6.111 1.00 94.25 97 LEU A N 1
ATOM 762 C CA . LEU A 1 97 ? -0.764 -2.813 6.435 1.00 94.25 97 LEU A CA 1
ATOM 763 C C . LEU A 1 97 ? -0.719 -1.980 7.703 1.00 94.25 97 LEU A C 1
ATOM 765 O O . LEU A 1 97 ? -1.499 -1.027 7.829 1.00 94.25 97 LEU A O 1
ATOM 769 N N . ASP A 1 98 ? 0.200 -2.297 8.605 1.00 94.06 98 ASP A N 1
ATOM 770 C CA . ASP A 1 98 ? 0.415 -1.467 9.783 1.00 94.06 98 ASP A CA 1
ATOM 771 C C . ASP A 1 98 ? 1.195 -0.197 9.393 1.00 94.06 98 ASP A C 1
ATOM 773 O O . ASP A 1 98 ? 1.975 -0.185 8.434 1.00 94.06 98 ASP A O 1
ATOM 777 N N . GLU A 1 99 ? 0.968 0.916 10.097 1.00 94.56 99 GLU A N 1
ATOM 778 C CA . GLU A 1 99 ? 1.637 2.185 9.776 1.00 94.56 99 GLU A CA 1
ATOM 779 C C . GLU A 1 99 ? 3.169 2.058 9.817 1.00 94.56 99 GLU A C 1
ATOM 781 O O . GLU A 1 99 ? 3.845 2.656 8.974 1.00 94.56 99 GLU A O 1
ATOM 786 N N . GLU A 1 100 ? 3.729 1.266 10.740 1.00 92.75 100 GLU A N 1
ATOM 787 C CA . GLU A 1 100 ? 5.182 1.119 10.863 1.00 92.75 100 GLU A CA 1
ATOM 788 C C . GLU A 1 100 ? 5.847 0.520 9.614 1.00 92.75 100 GLU A C 1
ATOM 790 O O . GLU A 1 100 ? 7.032 0.758 9.371 1.00 92.75 100 GLU A O 1
ATOM 795 N N . GLU A 1 101 ? 5.098 -0.217 8.791 1.00 93.75 101 GLU A N 1
ATOM 796 C CA . GLU A 1 101 ? 5.613 -0.848 7.573 1.00 93.75 101 GLU A CA 1
ATOM 797 C C . GLU A 1 101 ? 5.752 0.156 6.414 1.00 93.75 101 GLU A C 1
ATOM 799 O O . GLU A 1 101 ? 6.526 -0.065 5.478 1.00 93.75 101 GLU A O 1
ATOM 804 N N . LEU A 1 102 ? 5.064 1.306 6.477 1.00 94.44 102 LEU A N 1
ATOM 805 C CA . LEU A 1 102 ? 5.083 2.303 5.401 1.00 94.44 102 LEU A CA 1
ATOM 806 C C . LEU A 1 102 ? 6.478 2.881 5.159 1.00 94.44 102 LEU A C 1
ATOM 808 O O . LEU A 1 102 ? 6.849 3.111 4.011 1.00 94.44 102 LEU A O 1
ATOM 812 N N . ALA A 1 103 ? 7.271 3.102 6.210 1.00 93.38 103 ALA A N 1
ATOM 813 C CA . ALA A 1 103 ? 8.632 3.621 6.059 1.00 93.38 103 ALA A CA 1
ATOM 814 C C . ALA A 1 103 ? 9.534 2.641 5.285 1.00 93.38 103 ALA A C 1
ATOM 816 O O . ALA A 1 103 ? 10.333 3.056 4.439 1.00 93.38 103 ALA A O 1
ATOM 817 N N . GLY A 1 104 ? 9.364 1.338 5.533 1.00 92.94 104 GLY A N 1
ATOM 818 C CA . GLY A 1 104 ? 10.056 0.283 4.797 1.00 92.94 104 GLY A CA 1
ATOM 819 C C . GLY A 1 104 ? 9.682 0.294 3.317 1.00 92.94 104 GLY A C 1
ATOM 820 O O . G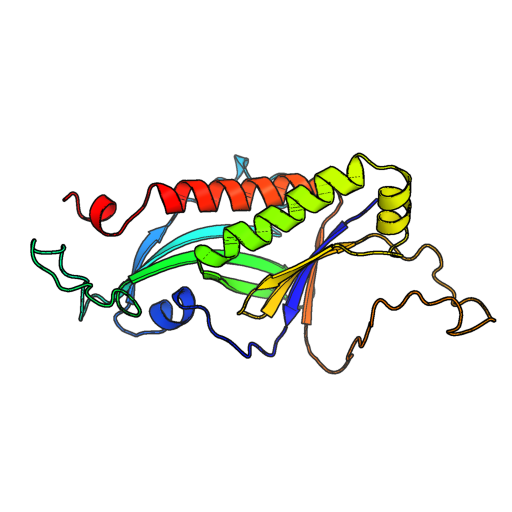LY A 1 104 ? 10.563 0.355 2.459 1.00 92.94 104 GLY A O 1
ATOM 821 N N . ALA A 1 105 ? 8.383 0.355 3.019 1.00 93.88 105 ALA A N 1
ATOM 822 C CA . ALA A 1 105 ? 7.893 0.447 1.648 1.00 93.88 105 ALA A CA 1
ATOM 823 C C . ALA A 1 105 ? 8.371 1.719 0.929 1.00 93.88 105 ALA A C 1
ATOM 825 O O . ALA A 1 105 ? 8.770 1.655 -0.226 1.00 93.88 105 ALA A O 1
ATOM 826 N N . LEU A 1 106 ? 8.402 2.876 1.594 1.00 96.31 106 LEU A N 1
ATOM 827 C CA . LEU A 1 106 ? 8.890 4.125 0.990 1.00 96.31 106 LEU A CA 1
ATOM 828 C C . LEU A 1 106 ? 10.393 4.089 0.678 1.00 96.31 106 LEU A C 1
ATOM 830 O O . LEU A 1 106 ? 10.832 4.668 -0.316 1.00 96.31 106 LEU A O 1
ATOM 834 N N . THR A 1 107 ? 11.173 3.341 1.463 1.00 95.62 107 THR A N 1
ATOM 835 C CA . THR A 1 107 ? 12.607 3.135 1.205 1.00 95.62 107 THR A CA 1
ATOM 836 C C . THR A 1 107 ? 12.846 2.415 -0.131 1.00 95.62 107 THR A C 1
ATOM 838 O O . THR A 1 107 ? 13.851 2.676 -0.797 1.00 95.62 107 THR A O 1
ATOM 841 N N . LEU A 1 108 ? 11.911 1.559 -0.569 1.00 95.25 108 LEU A N 1
ATOM 842 C CA . LEU A 1 108 ? 11.944 0.908 -1.885 1.00 95.25 108 LEU A CA 1
ATOM 843 C C . LEU A 1 108 ? 11.953 1.935 -3.026 1.00 95.25 108 LEU A C 1
ATOM 845 O O . LEU A 1 108 ? 12.792 1.859 -3.922 1.00 95.25 108 LEU A O 1
ATOM 849 N N . PHE A 1 109 ? 11.053 2.919 -2.979 1.00 96.62 109 PHE A N 1
ATOM 850 C CA . PHE A 1 109 ? 10.938 3.952 -4.014 1.00 96.62 109 PHE A CA 1
ATOM 851 C C . PHE A 1 109 ? 12.140 4.904 -4.012 1.00 96.62 109 PHE A C 1
ATOM 853 O O . PHE A 1 109 ? 12.636 5.319 -5.063 1.00 96.62 109 PHE A O 1
ATOM 860 N N . GLU A 1 110 ? 12.706 5.175 -2.835 1.00 95.69 110 GLU A N 1
ATOM 861 C CA . GLU A 1 110 ? 13.966 5.910 -2.713 1.00 95.69 110 GLU A CA 1
ATOM 862 C C . GLU A 1 110 ? 15.157 5.127 -3.285 1.00 95.69 110 GLU A C 1
ATOM 864 O O . GLU A 1 110 ? 16.086 5.716 -3.849 1.00 95.69 110 GLU A O 1
ATOM 869 N N . ALA A 1 111 ? 15.171 3.799 -3.137 1.00 94.38 111 ALA A N 1
ATOM 870 C CA . ALA A 1 111 ? 16.157 2.935 -3.783 1.00 94.38 111 ALA A CA 1
ATOM 871 C C . ALA A 1 111 ? 15.970 2.933 -5.306 1.00 94.38 111 ALA A C 1
ATOM 873 O O . ALA A 1 111 ? 16.947 3.098 -6.037 1.00 94.38 111 ALA A O 1
ATOM 874 N N . TYR A 1 112 ? 14.728 2.855 -5.784 1.00 95.44 112 TYR A N 1
ATOM 875 C CA . TYR A 1 112 ? 14.401 2.949 -7.204 1.00 95.44 112 TYR A CA 1
ATOM 876 C C . TYR A 1 112 ? 14.866 4.275 -7.819 1.00 95.44 112 TYR A C 1
ATOM 878 O O . TYR A 1 112 ? 15.595 4.264 -8.806 1.00 95.44 112 TYR A O 1
ATOM 886 N N . THR A 1 113 ? 14.579 5.408 -7.175 1.00 95.19 113 THR A N 1
ATOM 887 C CA . THR A 1 113 ? 15.033 6.739 -7.624 1.00 95.19 113 THR A CA 1
ATOM 888 C C . THR A 1 113 ? 16.563 6.828 -7.728 1.00 95.19 113 THR A C 1
ATOM 890 O O . THR A 1 113 ? 17.109 7.552 -8.562 1.00 95.19 113 THR A O 1
ATOM 893 N N . ARG A 1 114 ? 17.297 6.107 -6.869 1.00 94.25 114 ARG A N 1
ATOM 894 C CA . ARG A 1 114 ? 18.765 6.016 -6.943 1.00 94.25 114 ARG A CA 1
ATOM 895 C C . ARG A 1 114 ? 19.225 5.141 -8.108 1.00 94.25 114 ARG A C 1
ATOM 897 O O . ARG A 1 114 ? 20.175 5.519 -8.790 1.00 94.25 114 ARG A O 1
ATOM 904 N N . VAL A 1 115 ? 18.555 4.012 -8.345 1.00 93.00 115 VAL A N 1
ATOM 905 C CA . VAL A 1 115 ? 18.825 3.115 -9.481 1.00 93.00 115 VAL A CA 1
ATOM 906 C C . VAL A 1 115 ? 18.560 3.822 -10.807 1.00 93.00 115 VAL A C 1
ATOM 908 O O . VAL A 1 115 ? 19.403 3.765 -11.694 1.00 93.00 115 VAL A O 1
ATOM 911 N N . GLU A 1 116 ? 17.450 4.549 -10.919 1.00 93.81 116 GLU A N 1
ATOM 912 C CA . GLU A 1 116 ? 17.069 5.319 -12.108 1.00 93.81 116 GLU A CA 1
ATOM 913 C C . GLU A 1 116 ? 18.132 6.353 -12.509 1.00 93.81 116 GLU A C 1
ATOM 915 O O . GLU A 1 116 ? 18.416 6.540 -13.689 1.00 93.81 116 GLU A O 1
ATOM 920 N N . LYS A 1 117 ? 18.807 6.967 -11.529 1.00 94.50 117 LYS A N 1
ATOM 921 C CA . LYS A 1 117 ? 19.902 7.924 -11.769 1.00 94.50 117 LYS A CA 1
ATOM 922 C C . LYS A 1 117 ? 21.216 7.266 -12.193 1.00 94.50 117 LYS A C 1
ATOM 924 O O . LYS A 1 117 ? 22.123 7.964 -12.647 1.00 94.50 117 LYS A O 1
ATOM 929 N N . PHE A 1 118 ? 21.355 5.951 -12.031 1.00 94.06 118 PHE A N 1
ATOM 930 C CA . PHE A 1 118 ? 22.572 5.214 -12.349 1.00 94.06 118 PHE A CA 1
ATOM 931 C C . PHE A 1 118 ? 22.335 4.241 -13.507 1.00 94.06 118 PHE A C 1
ATOM 933 O O . PHE A 1 118 ? 21.971 3.079 -13.314 1.00 94.06 118 PHE A O 1
ATOM 940 N N . GLN A 1 119 ? 22.612 4.717 -14.727 1.00 92.00 119 GLN A N 1
ATOM 941 C CA . GLN A 1 119 ? 22.312 4.020 -15.983 1.00 92.00 119 GLN A CA 1
ATOM 942 C C . GLN A 1 119 ? 22.683 2.523 -16.005 1.00 92.00 119 GLN A C 1
ATOM 944 O O . GLN A 1 119 ? 21.850 1.730 -16.443 1.00 92.00 119 GLN A O 1
ATOM 949 N N . PRO A 1 120 ? 23.865 2.077 -15.523 1.00 91.94 120 PRO A N 1
ATOM 950 C CA . PRO A 1 120 ? 24.203 0.654 -15.545 1.00 91.94 120 PRO A CA 1
ATOM 951 C C . PRO A 1 120 ? 23.267 -0.218 -14.696 1.00 91.94 120 PRO A C 1
ATOM 953 O O . PRO A 1 120 ? 22.939 -1.330 -15.103 1.00 91.94 120 PRO A O 1
ATOM 956 N N . ALA A 1 121 ? 22.823 0.266 -13.530 1.00 88.69 121 ALA A N 1
ATOM 957 C CA . ALA A 1 121 ? 21.863 -0.468 -12.706 1.00 88.69 121 ALA A CA 1
ATOM 958 C C . ALA A 1 121 ? 20.449 -0.375 -13.279 1.00 88.69 121 ALA A C 1
ATOM 960 O O . ALA A 1 121 ? 19.737 -1.375 -13.272 1.00 88.69 121 ALA A O 1
ATOM 961 N N . PHE A 1 122 ? 20.063 0.781 -13.824 1.00 92.00 122 PHE A N 1
ATOM 962 C CA . PHE A 1 122 ? 18.759 0.938 -14.464 1.00 92.00 122 PHE A CA 1
ATOM 963 C C . PHE A 1 122 ? 18.573 -0.017 -15.649 1.00 92.00 122 PHE A C 1
ATOM 965 O O . PHE A 1 122 ? 17.534 -0.656 -15.752 1.00 92.00 122 PHE A O 1
ATOM 972 N N . VAL A 1 123 ? 19.595 -0.193 -16.495 1.00 88.88 123 VAL A N 1
ATOM 973 C CA . VAL A 1 123 ? 19.553 -1.167 -17.603 1.00 88.88 123 VAL A CA 1
ATOM 974 C C . VAL A 1 123 ? 19.370 -2.593 -17.081 1.00 88.88 123 VAL A C 1
ATOM 976 O O . VAL A 1 123 ? 18.548 -3.334 -17.610 1.00 88.88 123 VAL A O 1
ATOM 979 N N . ARG A 1 124 ? 20.080 -2.973 -16.010 1.00 87.06 124 ARG A N 1
ATOM 980 C CA . ARG A 1 124 ? 19.912 -4.294 -15.381 1.00 87.06 124 ARG A CA 1
ATOM 981 C C . ARG A 1 124 ? 18.516 -4.485 -14.795 1.00 87.06 124 ARG A C 1
ATOM 983 O O . ARG A 1 124 ? 17.978 -5.581 -14.885 1.00 87.06 124 ARG A O 1
ATOM 990 N N . LEU A 1 125 ? 17.943 -3.442 -14.196 1.00 87.00 125 LEU A N 1
ATOM 991 C CA . LEU A 1 125 ? 16.576 -3.467 -13.681 1.00 87.00 125 LEU A CA 1
ATOM 992 C C . LEU A 1 125 ? 15.574 -3.630 -14.825 1.00 87.00 125 LEU A C 1
ATOM 994 O O . LEU A 1 125 ? 14.686 -4.468 -14.738 1.00 87.00 125 LEU A O 1
ATOM 998 N N . ASP A 1 126 ? 15.743 -2.872 -15.910 1.00 88.00 126 ASP A N 1
ATOM 999 C CA . ASP A 1 126 ? 14.869 -2.906 -17.086 1.00 88.00 126 ASP A CA 1
ATOM 1000 C C . ASP A 1 126 ? 14.891 -4.258 -17.811 1.00 88.00 126 ASP A C 1
ATOM 1002 O O . ASP A 1 126 ? 13.855 -4.728 -18.271 1.00 88.00 126 ASP A O 1
ATOM 1006 N N . GLN A 1 127 ? 16.052 -4.914 -17.835 1.00 85.25 127 GLN A N 1
ATOM 1007 C CA . GLN A 1 127 ? 16.246 -6.265 -18.374 1.00 85.25 127 GLN A CA 1
ATOM 1008 C C . GLN A 1 127 ? 15.880 -7.380 -17.376 1.00 85.25 127 GLN A C 1
ATOM 1010 O O . GLN A 1 127 ? 16.180 -8.547 -17.633 1.00 85.25 127 GLN A O 1
ATOM 1015 N N . ARG A 1 128 ? 15.305 -7.030 -16.211 1.00 81.56 128 ARG A N 1
ATOM 1016 C CA . ARG A 1 128 ? 14.950 -7.953 -15.113 1.00 81.56 128 ARG A CA 1
ATOM 1017 C C . ARG A 1 128 ? 16.135 -8.794 -14.601 1.00 81.56 128 ARG A C 1
ATOM 1019 O O . ARG A 1 128 ? 15.961 -9.832 -13.984 1.00 81.56 128 ARG A O 1
ATOM 1026 N N . SER A 1 129 ? 17.369 -8.323 -14.794 1.00 78.12 129 SER A N 1
ATOM 1027 C CA . SER A 1 129 ? 18.573 -8.935 -14.203 1.00 78.12 129 SER A CA 1
ATOM 1028 C C . SER A 1 129 ? 18.720 -8.627 -12.709 1.00 78.12 129 SER A C 1
ATOM 1030 O O . SER A 1 129 ? 19.460 -9.308 -12.003 1.00 78.12 129 SER A O 1
ATOM 1032 N N . ILE A 1 130 ? 18.053 -7.570 -12.242 1.00 79.62 130 ILE A N 1
ATOM 1033 C CA . ILE A 1 130 ? 17.844 -7.231 -10.832 1.00 79.62 130 ILE A CA 1
ATOM 1034 C C . ILE A 1 130 ? 16.376 -6.824 -10.645 1.00 79.62 130 ILE A C 1
ATOM 1036 O O . ILE A 1 130 ? 15.738 -6.371 -11.595 1.00 79.62 130 ILE A O 1
ATOM 1040 N N . GLY A 1 131 ? 15.865 -6.935 -9.422 1.00 84.75 131 GLY A N 1
ATOM 1041 C CA . GLY A 1 131 ? 14.554 -6.429 -9.019 1.00 84.75 131 GLY A CA 1
ATOM 1042 C C . GLY A 1 131 ? 14.655 -5.701 -7.684 1.00 84.75 131 GLY A C 1
ATOM 1043 O O . GLY A 1 131 ? 15.588 -5.928 -6.910 1.00 84.75 131 GLY A O 1
ATOM 1044 N N . LEU A 1 132 ? 13.713 -4.802 -7.423 1.00 89.69 132 LEU A N 1
ATOM 1045 C CA . LEU A 1 132 ? 13.550 -4.169 -6.118 1.00 89.69 132 LEU A CA 1
ATOM 1046 C C . LEU A 1 132 ? 12.233 -4.663 -5.528 1.00 89.69 132 LEU A C 1
ATOM 1048 O O . LEU A 1 132 ? 11.217 -4.605 -6.212 1.00 89.69 132 LEU A O 1
ATOM 1052 N N . GLY A 1 133 ? 12.247 -5.127 -4.280 1.00 92.62 133 GLY A N 1
ATOM 1053 C CA . GLY A 1 133 ? 11.060 -5.665 -3.622 1.00 92.62 133 GLY A CA 1
ATOM 1054 C C . GLY A 1 133 ? 10.959 -5.239 -2.163 1.00 92.62 133 GLY A C 1
ATOM 1055 O O . GLY A 1 133 ? 11.974 -5.103 -1.475 1.00 92.62 133 GLY A O 1
ATOM 1056 N N . TYR A 1 134 ? 9.735 -5.036 -1.689 1.00 92.94 134 TYR A N 1
ATOM 1057 C CA . TYR A 1 134 ? 9.418 -4.917 -0.269 1.00 92.94 134 TYR A CA 1
ATOM 1058 C C . TYR A 1 134 ? 8.184 -5.756 0.052 1.00 92.94 134 TYR A C 1
ATOM 1060 O O . TYR A 1 134 ? 7.129 -5.550 -0.548 1.00 92.94 134 TYR A O 1
ATOM 1068 N N . ARG A 1 135 ? 8.314 -6.677 1.011 1.00 91.56 135 ARG A N 1
ATOM 1069 C CA . ARG A 1 135 ? 7.235 -7.569 1.446 1.00 91.56 135 ARG A CA 1
ATOM 1070 C C . ARG A 1 135 ? 6.707 -7.153 2.815 1.00 91.56 135 ARG A C 1
ATOM 1072 O O . ARG A 1 135 ? 7.466 -7.073 3.778 1.00 91.56 135 ARG A O 1
ATOM 1079 N N . PHE A 1 136 ? 5.402 -6.928 2.878 1.00 91.50 136 PHE A N 1
ATOM 1080 C CA . PHE A 1 136 ? 4.647 -6.678 4.100 1.00 91.50 136 PHE A CA 1
ATOM 1081 C C . PHE A 1 136 ? 4.302 -7.982 4.818 1.00 91.50 136 PHE A C 1
ATOM 1083 O O . PHE A 1 136 ? 4.246 -9.057 4.207 1.00 91.50 136 PHE A O 1
ATOM 1090 N N . ARG A 1 137 ? 3.989 -7.880 6.111 1.00 89.56 137 ARG A N 1
ATOM 1091 C CA . ARG A 1 137 ? 3.596 -9.026 6.948 1.00 89.56 137 ARG A CA 1
ATOM 1092 C C . ARG A 1 137 ? 2.363 -9.758 6.414 1.00 89.56 137 ARG A C 1
ATOM 1094 O O . ARG A 1 137 ? 2.350 -10.983 6.415 1.00 89.56 137 ARG A O 1
ATOM 1101 N N . GLU A 1 138 ? 1.379 -9.030 5.877 1.00 87.88 138 GLU A N 1
ATOM 1102 C CA . GLU A 1 138 ? 0.167 -9.620 5.272 1.00 87.88 138 GLU A CA 1
ATOM 1103 C C . GLU A 1 138 ? 0.382 -10.261 3.892 1.00 87.88 138 GLU A C 1
ATOM 1105 O O . GLU A 1 138 ? -0.583 -10.596 3.205 1.00 87.88 138 GLU A O 1
ATOM 1110 N N . GLY A 1 139 ? 1.632 -10.429 3.456 1.00 87.00 139 GLY A N 1
ATOM 1111 C CA . GLY A 1 139 ? 1.942 -11.169 2.237 1.00 87.00 139 GLY A CA 1
ATOM 1112 C C . GLY A 1 139 ? 1.784 -10.373 0.942 1.00 87.00 139 GLY A C 1
ATOM 1113 O O . GLY A 1 139 ? 1.975 -10.955 -0.127 1.00 87.00 139 GLY A O 1
ATOM 1114 N N . LEU A 1 140 ? 1.480 -9.070 1.027 1.00 91.19 140 LEU A N 1
ATOM 1115 C CA . LEU A 1 140 ? 1.656 -8.135 -0.086 1.00 91.19 140 LEU A CA 1
ATOM 1116 C C . LEU A 1 140 ? 3.152 -7.895 -0.308 1.00 91.19 140 LEU A C 1
ATOM 1118 O O . LEU A 1 140 ? 3.875 -7.561 0.625 1.00 91.19 140 LEU A O 1
ATOM 1122 N N . GLU A 1 141 ? 3.601 -7.995 -1.545 1.00 92.50 141 GLU A N 1
ATOM 1123 C CA . GLU A 1 141 ? 4.910 -7.564 -2.003 1.00 92.50 141 GLU A CA 1
ATOM 1124 C C . GLU A 1 141 ? 4.732 -6.475 -3.058 1.00 92.50 141 GLU A C 1
ATOM 1126 O O . GLU A 1 141 ? 3.947 -6.612 -3.998 1.00 92.50 141 GLU A O 1
ATOM 1131 N N . ILE A 1 142 ? 5.448 -5.368 -2.873 1.00 93.75 142 ILE A N 1
ATOM 1132 C CA . ILE A 1 142 ? 5.606 -4.327 -3.885 1.00 93.75 142 ILE A CA 1
ATOM 1133 C C . ILE A 1 142 ? 6.924 -4.607 -4.592 1.00 93.75 142 ILE A C 1
ATOM 1135 O O . ILE A 1 142 ? 7.982 -4.536 -3.966 1.00 93.75 142 ILE A O 1
ATOM 1139 N N . GLY A 1 143 ? 6.851 -4.890 -5.887 1.00 92.56 143 GLY A N 1
ATOM 1140 C CA . GLY A 1 143 ? 7.991 -5.111 -6.763 1.00 92.56 143 GLY A CA 1
ATOM 1141 C C . GLY A 1 143 ? 8.148 -3.989 -7.787 1.00 92.56 143 GLY A C 1
ATOM 1142 O O . GLY A 1 143 ? 7.170 -3.483 -8.332 1.00 92.56 143 GLY A O 1
ATOM 1143 N N . ILE A 1 144 ? 9.388 -3.617 -8.091 1.00 91.12 144 ILE A N 1
ATOM 1144 C CA . ILE A 1 144 ? 9.731 -2.871 -9.304 1.00 91.12 144 ILE A CA 1
ATOM 1145 C C . ILE A 1 144 ? 10.659 -3.757 -10.116 1.00 91.12 144 ILE A C 1
ATOM 1147 O O . ILE A 1 144 ? 11.775 -4.058 -9.683 1.00 91.12 144 ILE A O 1
ATOM 1151 N N . GLN A 1 145 ? 10.182 -4.192 -11.280 1.00 87.25 145 GLN A N 1
ATOM 1152 C CA . GLN A 1 145 ? 10.880 -5.164 -12.114 1.00 87.25 145 GLN A CA 1
ATOM 1153 C C . GLN A 1 145 ? 10.746 -4.835 -13.600 1.00 87.25 145 GLN A C 1
ATOM 1155 O O . GLN A 1 145 ? 9.735 -4.304 -14.061 1.00 87.25 145 GLN A O 1
ATOM 1160 N N . GLY A 1 146 ? 11.798 -5.132 -14.355 1.00 83.50 146 GLY A N 1
ATOM 1161 C CA . GLY A 1 146 ? 11.819 -5.024 -15.806 1.00 83.50 146 GLY A CA 1
ATOM 1162 C C . GLY A 1 146 ? 11.025 -6.111 -16.518 1.00 83.50 146 GLY A C 1
ATOM 1163 O O . GLY A 1 146 ? 10.148 -6.772 -15.960 1.00 83.50 146 GLY A O 1
ATOM 1164 N N . VAL A 1 147 ? 11.362 -6.303 -17.784 1.00 76.50 147 VAL A N 1
ATOM 1165 C CA . VAL A 1 147 ? 10.903 -7.439 -18.586 1.00 76.50 147 VAL A CA 1
ATOM 1166 C C . VAL A 1 147 ? 12.133 -8.277 -18.909 1.00 76.50 147 VAL A C 1
ATOM 1168 O O . VAL A 1 147 ? 13.216 -7.722 -19.106 1.00 76.50 147 VAL A O 1
ATOM 1171 N N . LEU A 1 148 ? 11.992 -9.605 -18.929 1.00 64.38 148 LEU A N 1
ATOM 1172 C CA . LEU A 1 148 ? 13.082 -10.467 -19.382 1.00 64.38 148 LEU A CA 1
ATOM 1173 C C . LEU A 1 148 ? 13.469 -10.049 -20.801 1.00 64.38 148 LEU A C 1
ATOM 1175 O O . LEU A 1 148 ? 12.620 -9.920 -21.678 1.00 64.38 148 LEU A O 1
ATOM 1179 N N . ALA A 1 149 ? 14.759 -9.796 -21.019 1.00 56.41 149 ALA A N 1
ATOM 1180 C CA . ALA A 1 149 ? 15.237 -9.346 -22.321 1.00 56.41 149 ALA A CA 1
ATOM 1181 C C . ALA A 1 149 ? 15.080 -10.426 -23.407 1.00 56.41 149 ALA A C 1
ATOM 1183 O O . ALA A 1 149 ? 15.131 -10.096 -24.593 1.00 56.41 149 ALA A O 1
ATOM 1184 N N . HIS A 1 150 ? 14.957 -11.700 -23.021 1.00 53.94 150 HIS A N 1
ATOM 1185 C CA . HIS A 1 150 ? 14.847 -12.855 -23.910 1.00 53.94 150 HIS A CA 1
ATOM 1186 C C . HIS A 1 150 ? 13.673 -13.729 -23.443 1.00 53.94 150 HIS A C 1
ATOM 1188 O O . HIS A 1 150 ? 13.679 -14.188 -22.303 1.00 53.94 150 HIS A O 1
ATOM 1194 N N . ASP A 1 151 ? 12.691 -13.955 -24.322 1.00 48.66 151 ASP A N 1
ATOM 1195 C CA . ASP A 1 151 ? 11.597 -14.919 -24.100 1.00 48.66 151 ASP A CA 1
ATOM 1196 C C . ASP A 1 151 ? 12.078 -16.378 -24.247 1.00 48.66 151 ASP A C 1
ATOM 1198 O O . ASP A 1 151 ? 11.404 -17.312 -23.816 1.00 48.66 151 ASP A O 1
ATOM 1202 N N . GLU A 1 152 ? 13.259 -16.584 -24.839 1.00 47.44 152 GLU A N 1
ATOM 1203 C CA . GLU A 1 152 ? 13.876 -17.895 -25.035 1.00 47.44 152 GLU A CA 1
ATOM 1204 C C . GLU A 1 152 ? 15.090 -18.065 -24.109 1.00 47.44 152 GLU A C 1
ATOM 1206 O O . GLU A 1 152 ? 15.996 -17.226 -24.070 1.00 47.44 152 GLU A O 1
ATOM 1211 N N . MET A 1 153 ? 15.115 -19.173 -23.358 1.00 50.25 153 MET A N 1
ATOM 1212 C CA . MET A 1 153 ? 16.275 -19.581 -22.563 1.00 50.25 153 MET A CA 1
ATOM 1213 C C . MET A 1 153 ? 17.494 -19.784 -23.483 1.00 50.25 153 MET A C 1
ATOM 1215 O O . MET A 1 153 ? 17.395 -20.561 -24.434 1.00 50.25 153 MET A O 1
ATOM 1219 N N . PRO A 1 154 ? 18.661 -19.176 -23.196 1.00 54.19 154 PRO A N 1
ATOM 1220 C CA . PRO A 1 154 ? 19.896 -19.504 -23.903 1.00 54.19 154 PRO A CA 1
ATOM 1221 C C . PRO A 1 154 ? 20.226 -21.000 -23.759 1.00 54.19 154 PRO A C 1
ATOM 1223 O O . PRO A 1 154 ? 20.102 -21.548 -22.662 1.00 54.19 154 PRO A O 1
ATOM 1226 N N . GLU A 1 155 ? 20.696 -21.652 -24.831 1.00 55.66 155 GLU A N 1
ATOM 1227 C CA . GLU A 1 155 ? 21.066 -23.087 -24.841 1.00 55.66 155 GLU A CA 1
ATOM 1228 C C . GLU A 1 155 ? 22.101 -23.465 -23.758 1.00 55.66 155 GLU A C 1
ATOM 1230 O O . GLU A 1 155 ? 22.157 -24.612 -23.323 1.00 55.66 155 GLU A O 1
ATOM 1235 N N . GLU A 1 156 ? 22.874 -22.496 -23.255 1.00 58.56 156 GLU A N 1
ATOM 1236 C CA . GLU A 1 156 ? 23.853 -22.657 -22.164 1.00 58.56 156 GLU A CA 1
ATOM 1237 C C . GLU A 1 156 ? 23.226 -22.696 -20.752 1.00 58.56 156 GLU A C 1
ATOM 1239 O O . GLU A 1 156 ? 23.939 -22.630 -19.744 1.00 58.56 156 GLU A O 1
ATOM 1244 N N . GLY A 1 157 ? 21.893 -22.805 -20.693 1.00 52.50 157 GLY A N 1
ATOM 1245 C CA . GLY A 1 157 ? 21.086 -23.425 -19.643 1.00 52.50 157 GLY A CA 1
ATOM 1246 C C . GLY A 1 157 ? 21.655 -23.347 -18.228 1.00 52.50 157 GLY A C 1
ATOM 1247 O O . GLY A 1 157 ? 22.516 -24.133 -17.845 1.00 52.50 157 GLY A O 1
ATOM 1248 N N . LEU A 1 158 ? 21.095 -22.444 -17.420 1.00 52.66 158 LEU A N 1
ATOM 1249 C CA . LEU A 1 158 ? 21.314 -22.293 -15.971 1.00 52.66 158 LEU A CA 1
ATOM 1250 C C . LEU A 1 158 ? 22.623 -21.614 -15.539 1.00 52.66 158 LEU A C 1
ATOM 1252 O O . LEU A 1 158 ? 22.648 -21.012 -14.469 1.00 52.66 158 LEU A O 1
ATOM 1256 N N . SER A 1 159 ? 23.687 -21.636 -16.345 1.00 48.31 159 SER A N 1
ATOM 1257 C CA . SER A 1 159 ? 24.987 -21.056 -15.953 1.00 48.31 159 SER A CA 1
ATOM 1258 C C . SER A 1 159 ? 25.032 -19.516 -15.967 1.00 48.31 159 SER A C 1
ATOM 1260 O O . SER A 1 159 ? 25.830 -18.913 -15.249 1.00 48.31 159 SER A O 1
ATOM 1262 N N . ALA A 1 160 ? 24.143 -18.880 -16.737 1.00 46.31 160 ALA A N 1
ATOM 1263 C CA . ALA A 1 160 ? 24.021 -17.424 -16.863 1.00 46.31 160 ALA A CA 1
ATOM 1264 C C . ALA A 1 160 ? 22.959 -16.798 -15.936 1.00 46.31 160 ALA A C 1
ATOM 1266 O O . ALA A 1 160 ? 22.798 -15.575 -15.918 1.00 46.31 160 ALA A O 1
ATOM 1267 N N . LEU A 1 161 ? 22.229 -17.612 -15.164 1.00 45.44 161 LEU A N 1
ATOM 1268 C CA . LEU A 1 161 ? 21.217 -17.119 -14.235 1.00 45.44 161 LEU A CA 1
ATOM 1269 C C . LEU A 1 161 ? 21.911 -16.514 -13.009 1.00 45.44 161 LEU A C 1
ATOM 1271 O O . LEU A 1 161 ? 22.335 -17.210 -12.086 1.00 45.44 161 LEU A O 1
ATOM 1275 N N . SER A 1 162 ? 22.024 -15.185 -12.999 1.00 41.72 162 SER A N 1
ATOM 1276 C CA . SER A 1 162 ? 22.150 -14.433 -11.751 1.00 41.72 162 SER A CA 1
ATOM 1277 C C . SER A 1 162 ? 21.016 -14.872 -10.825 1.00 41.72 162 SER A C 1
ATOM 1279 O O . SER A 1 162 ? 19.861 -14.867 -11.238 1.00 41.72 162 SER A O 1
ATOM 1281 N N . ALA A 1 163 ? 21.366 -15.271 -9.602 1.00 37.50 163 ALA A N 1
ATOM 1282 C CA . ALA A 1 163 ? 20.498 -15.870 -8.594 1.00 37.50 163 ALA A CA 1
ATOM 12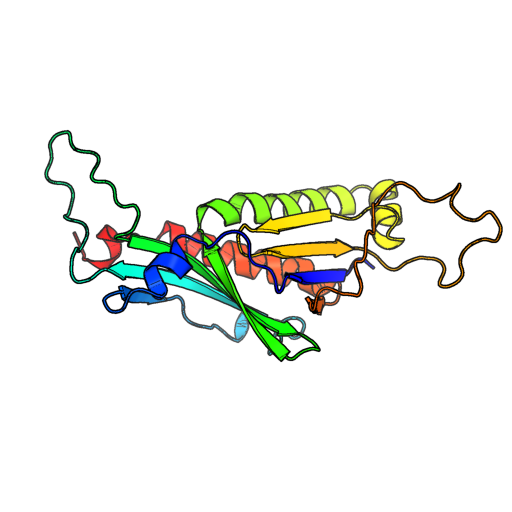83 C C . ALA A 1 163 ? 19.405 -14.918 -8.068 1.00 37.50 163 ALA A C 1
ATOM 1285 O O . ALA A 1 163 ? 19.366 -14.598 -6.881 1.00 37.50 163 ALA A O 1
ATOM 1286 N N . ILE A 1 164 ? 18.493 -14.468 -8.924 1.00 43.00 164 ILE A N 1
ATOM 1287 C CA . ILE A 1 164 ? 17.147 -14.169 -8.457 1.00 43.00 164 ILE A CA 1
ATOM 1288 C C . ILE A 1 164 ? 16.484 -15.536 -8.372 1.00 43.00 164 ILE A C 1
ATOM 1290 O O . ILE A 1 164 ? 16.198 -16.164 -9.385 1.00 43.00 164 ILE A O 1
ATOM 1294 N N . VAL A 1 165 ? 16.380 -16.054 -7.150 1.00 41.41 165 VAL A N 1
ATOM 1295 C CA . VAL A 1 165 ? 15.699 -17.314 -6.855 1.00 41.41 165 VAL A CA 1
ATOM 1296 C C . VAL A 1 165 ? 14.216 -17.113 -7.156 1.00 41.41 165 VAL A C 1
ATOM 1298 O O . VAL A 1 165 ? 13.425 -16.795 -6.275 1.00 41.41 165 VAL A O 1
ATOM 1301 N N . GLU A 1 166 ? 13.840 -17.283 -8.417 1.00 46.09 166 GLU A N 1
ATOM 1302 C CA . GLU A 1 166 ? 12.482 -17.632 -8.805 1.00 46.09 166 GLU A CA 1
ATOM 1303 C C . GLU A 1 166 ? 12.298 -19.114 -8.476 1.00 46.09 166 GLU A C 1
ATOM 1305 O O . GLU A 1 166 ? 12.443 -20.002 -9.308 1.00 46.09 166 GLU A O 1
ATOM 1310 N N . LEU A 1 167 ? 11.996 -19.398 -7.210 1.00 39.75 167 LEU A N 1
ATOM 1311 C CA . LEU A 1 167 ? 11.093 -20.506 -6.926 1.00 39.75 167 LEU A CA 1
ATOM 1312 C C . LEU A 1 167 ? 9.680 -19.938 -7.097 1.00 39.75 167 LEU A C 1
ATOM 1314 O O . LEU A 1 167 ? 8.977 -19.654 -6.127 1.00 39.75 167 LEU A O 1
ATOM 1318 N N . GLU A 1 168 ? 9.306 -19.689 -8.353 1.00 45.00 168 GLU A N 1
ATOM 1319 C CA . GLU A 1 168 ? 7.908 -19.575 -8.753 1.00 45.00 168 GLU A CA 1
ATOM 1320 C C . GLU A 1 168 ? 7.269 -20.939 -8.465 1.00 45.00 168 GLU A C 1
ATOM 1322 O O . GLU A 1 168 ? 7.356 -21.881 -9.245 1.00 45.00 168 GLU A O 1
ATOM 1327 N N . ASP A 1 169 ? 6.735 -21.107 -7.253 1.00 46.47 169 ASP A N 1
ATOM 1328 C CA . ASP A 1 169 ? 5.899 -22.258 -6.950 1.00 46.47 169 ASP A CA 1
ATOM 1329 C C . ASP A 1 169 ? 4.528 -22.022 -7.593 1.00 46.47 169 ASP A C 1
ATOM 1331 O O . ASP A 1 169 ? 3.658 -21.375 -7.008 1.00 46.47 169 ASP A O 1
ATOM 1335 N N . ASP A 1 170 ? 4.347 -22.550 -8.806 1.00 49.53 170 ASP A N 1
ATOM 1336 C CA . ASP A 1 170 ? 3.099 -22.515 -9.591 1.00 49.53 170 ASP A CA 1
ATOM 1337 C C . ASP A 1 170 ? 1.872 -23.076 -8.845 1.00 49.53 170 ASP A C 1
ATOM 1339 O O . ASP A 1 170 ? 0.742 -22.997 -9.332 1.00 49.53 170 ASP A O 1
ATOM 1343 N N . ARG A 1 171 ? 2.071 -23.697 -7.676 1.00 46.19 171 ARG A N 1
ATOM 1344 C CA . ARG A 1 171 ? 1.005 -24.300 -6.867 1.00 46.19 171 ARG A CA 1
ATOM 1345 C C . ARG A 1 171 ? 0.339 -23.312 -5.914 1.00 46.19 171 ARG A C 1
ATOM 1347 O O . ARG A 1 171 ? -0.713 -23.640 -5.369 1.00 46.19 171 ARG A O 1
ATOM 1354 N N . GLU A 1 172 ? 0.928 -22.143 -5.680 1.00 56.09 172 GLU A N 1
ATOM 1355 C CA . GLU A 1 172 ? 0.361 -21.138 -4.785 1.00 56.09 172 GLU A CA 1
ATOM 1356 C C . GLU A 1 172 ? -0.507 -20.167 -5.591 1.00 56.09 172 GLU A C 1
ATOM 1358 O O . GLU A 1 172 ? -0.018 -19.483 -6.490 1.00 56.09 172 GLU A O 1
ATOM 1363 N N . ALA A 1 173 ? -1.808 -20.104 -5.297 1.00 60.72 173 ALA A N 1
ATOM 1364 C CA . ALA A 1 173 ? -2.675 -19.134 -5.950 1.00 60.72 173 ALA A CA 1
ATOM 1365 C C . ALA A 1 173 ? -2.309 -17.712 -5.494 1.00 60.72 173 ALA A C 1
ATOM 1367 O O . ALA A 1 173 ? -2.003 -17.445 -4.329 1.00 60.72 173 ALA A O 1
ATOM 1368 N N . ARG A 1 174 ? -2.233 -16.805 -6.472 1.00 73.38 174 ARG A N 1
ATOM 1369 C CA . ARG A 1 174 ? -1.596 -15.493 -6.334 1.00 73.38 174 ARG A CA 1
ATOM 1370 C C . ARG A 1 174 ? -2.467 -14.421 -6.971 1.00 73.38 174 ARG A C 1
ATOM 1372 O O . ARG A 1 174 ? -3.068 -14.624 -8.028 1.00 73.38 174 ARG A O 1
ATOM 1379 N N . TYR A 1 175 ? -2.507 -13.256 -6.335 1.00 83.69 175 TYR A N 1
ATOM 1380 C CA . TYR A 1 175 ? -3.112 -12.058 -6.910 1.00 83.69 175 TYR A CA 1
ATOM 1381 C C . TYR A 1 175 ? -1.987 -11.151 -7.386 1.00 83.69 175 TYR A C 1
ATOM 1383 O O . TYR A 1 175 ? -1.263 -10.579 -6.572 1.00 83.69 175 TYR A O 1
ATOM 1391 N N . VAL A 1 176 ? -1.835 -11.041 -8.703 1.00 87.62 176 VAL A N 1
ATOM 1392 C CA . VAL A 1 176 ? -0.822 -10.191 -9.332 1.00 87.62 176 VAL A CA 1
ATOM 1393 C C . VAL A 1 176 ? -1.518 -9.044 -10.046 1.00 87.62 176 VAL A C 1
ATOM 1395 O O . VAL A 1 176 ? -2.460 -9.250 -10.810 1.00 87.62 176 VAL A O 1
ATOM 1398 N N . LEU A 1 177 ? -1.048 -7.826 -9.796 1.00 88.25 177 LEU A N 1
ATOM 1399 C CA . LEU A 1 177 ? -1.394 -6.651 -10.581 1.00 88.25 177 LEU A CA 1
ATOM 1400 C C . LEU A 1 177 ? -0.109 -6.001 -11.076 1.00 88.25 177 LEU A C 1
ATOM 1402 O O . LEU A 1 177 ? 0.668 -5.456 -10.291 1.00 88.25 177 LEU A O 1
ATOM 1406 N N . ARG A 1 178 ? 0.080 -6.021 -12.394 1.00 90.50 178 ARG A N 1
ATOM 1407 C CA . ARG A 1 178 ? 1.177 -5.324 -13.060 1.00 90.50 178 ARG A CA 1
ATOM 1408 C C . ARG A 1 178 ? 0.701 -3.976 -13.587 1.00 90.50 178 ARG A C 1
ATOM 1410 O O . ARG A 1 178 ? -0.265 -3.882 -14.342 1.00 90.50 178 ARG A O 1
ATOM 1417 N N . LEU A 1 179 ? 1.403 -2.924 -13.196 1.00 90.19 179 LEU A N 1
ATOM 1418 C CA . LEU A 1 179 ? 1.154 -1.546 -13.583 1.00 90.19 179 LEU A CA 1
ATOM 1419 C C . LEU A 1 179 ? 2.342 -1.006 -14.375 1.00 90.19 179 LEU A C 1
ATOM 1421 O O . LEU A 1 179 ? 3.501 -1.357 -14.159 1.00 90.19 179 LEU A O 1
ATOM 1425 N N . GLU A 1 180 ? 2.035 -0.137 -15.327 1.00 90.69 180 GLU A N 1
ATOM 1426 C CA . GLU A 1 180 ? 3.038 0.448 -16.207 1.00 90.69 180 GLU A CA 1
ATOM 1427 C C . GLU A 1 180 ? 3.999 1.374 -15.443 1.00 90.69 180 GLU A C 1
ATOM 1429 O O . GLU A 1 180 ? 3.685 1.871 -14.365 1.00 90.69 180 GLU A O 1
ATOM 1434 N N . HIS A 1 181 ? 5.155 1.665 -16.037 1.00 90.88 181 HIS A N 1
ATOM 1435 C CA . HIS A 1 181 ? 6.227 2.452 -15.423 1.00 90.88 181 HIS A CA 1
ATOM 1436 C C . HIS A 1 181 ? 5.776 3.752 -14.735 1.00 90.88 181 HIS A C 1
ATOM 1438 O O . HIS A 1 181 ? 6.196 4.047 -13.619 1.00 90.88 181 HIS A O 1
ATOM 1444 N N . ARG A 1 182 ? 4.875 4.516 -15.373 1.00 89.62 182 ARG A N 1
ATOM 1445 C CA . ARG A 1 182 ? 4.387 5.795 -14.826 1.00 89.62 182 ARG A CA 1
ATOM 1446 C C . ARG A 1 182 ? 3.665 5.635 -13.482 1.00 89.62 182 ARG A C 1
ATOM 1448 O O . ARG A 1 182 ? 3.662 6.561 -12.685 1.00 89.62 182 ARG A O 1
ATOM 1455 N N . ALA A 1 183 ? 3.110 4.450 -13.214 1.00 92.00 183 ALA A N 1
ATOM 1456 C CA . ALA A 1 183 ? 2.405 4.149 -11.977 1.00 92.00 183 ALA A CA 1
ATOM 1457 C C . ALA A 1 183 ? 3.331 4.067 -10.753 1.00 92.00 183 ALA A C 1
ATOM 1459 O O . ALA A 1 183 ? 2.829 4.144 -9.637 1.00 92.00 183 ALA A O 1
ATOM 1460 N N . ILE A 1 184 ? 4.652 3.908 -10.935 1.00 94.50 184 ILE A N 1
ATOM 1461 C CA . ILE A 1 184 ? 5.615 3.804 -9.825 1.00 94.50 184 ILE A CA 1
ATOM 1462 C C . ILE A 1 184 ? 5.555 5.067 -8.954 1.00 94.50 184 ILE A C 1
ATOM 1464 O O . ILE A 1 184 ? 5.310 4.967 -7.754 1.00 94.50 184 ILE A O 1
ATOM 1468 N N . GLY A 1 185 ? 5.729 6.243 -9.568 1.00 93.69 185 GLY A N 1
ATOM 1469 C CA . GLY A 1 185 ? 5.681 7.524 -8.857 1.00 93.69 185 GLY A CA 1
ATOM 1470 C C . GLY A 1 185 ? 4.282 7.846 -8.329 1.00 93.69 185 GLY A C 1
ATOM 1471 O O . GLY A 1 185 ? 4.132 8.248 -7.179 1.00 93.69 185 GLY A 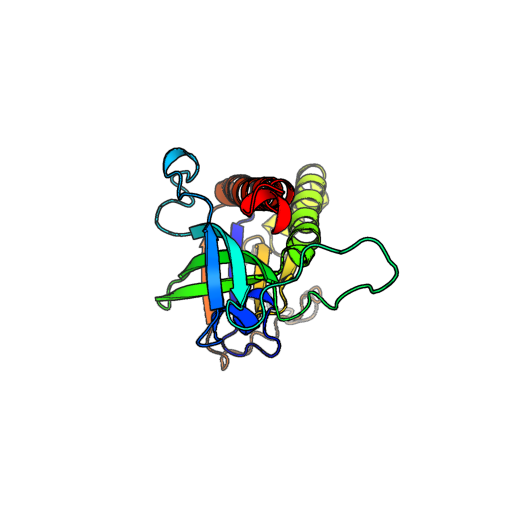O 1
ATOM 1472 N N . ASP A 1 186 ? 3.246 7.577 -9.128 1.00 92.88 186 ASP A N 1
ATOM 1473 C CA . ASP A 1 186 ? 1.858 7.817 -8.716 1.00 92.88 186 ASP A CA 1
ATOM 1474 C C . ASP A 1 186 ? 1.485 6.995 -7.467 1.00 92.88 186 ASP A C 1
ATOM 1476 O O . ASP A 1 186 ? 0.809 7.479 -6.556 1.00 92.88 186 ASP A O 1
ATOM 1480 N N . PHE A 1 187 ? 1.929 5.736 -7.401 1.00 94.81 187 PHE A N 1
ATOM 1481 C CA . PHE A 1 187 ? 1.648 4.854 -6.272 1.00 94.81 187 PHE A CA 1
ATOM 1482 C C . PHE A 1 187 ? 2.489 5.213 -5.040 1.00 94.81 187 PHE A C 1
ATOM 1484 O O . PHE A 1 187 ? 1.965 5.195 -3.922 1.00 94.81 187 PHE A O 1
ATOM 1491 N N . GLU A 1 188 ? 3.752 5.615 -5.227 1.00 95.81 188 GLU A N 1
ATOM 1492 C CA . GLU A 1 188 ? 4.572 6.205 -4.161 1.00 95.81 188 GLU A CA 1
ATOM 1493 C C . GLU A 1 188 ? 3.850 7.397 -3.515 1.00 95.81 188 GLU A C 1
ATOM 1495 O O . GLU A 1 188 ? 3.741 7.475 -2.287 1.00 95.81 188 GLU A O 1
ATOM 1500 N N . ASP A 1 189 ? 3.296 8.298 -4.326 1.00 93.81 189 ASP A N 1
ATOM 1501 C CA . ASP A 1 189 ? 2.576 9.477 -3.849 1.00 93.81 189 ASP A CA 1
ATOM 1502 C C . ASP A 1 189 ? 1.313 9.122 -3.054 1.00 93.81 189 ASP A C 1
ATOM 1504 O O . ASP A 1 189 ? 1.032 9.768 -2.033 1.00 93.81 189 ASP A O 1
ATOM 1508 N N . LEU A 1 190 ? 0.579 8.074 -3.451 1.00 93.25 190 LEU A N 1
ATOM 1509 C CA . LEU A 1 190 ? -0.549 7.553 -2.670 1.00 93.25 190 LEU A CA 1
ATOM 1510 C C . LEU A 1 190 ? -0.099 7.061 -1.287 1.00 93.25 190 LEU A C 1
ATOM 1512 O O . LEU A 1 190 ? -0.716 7.433 -0.282 1.00 93.25 190 LEU A O 1
ATOM 1516 N N . LEU A 1 191 ? 0.989 6.287 -1.212 1.00 94.94 191 LEU A N 1
ATOM 1517 C CA . LEU A 1 191 ? 1.539 5.800 0.060 1.00 94.94 191 LEU A CA 1
ATOM 1518 C C . LEU A 1 191 ? 2.038 6.953 0.939 1.00 94.94 191 LEU A C 1
ATOM 1520 O O . LEU A 1 191 ? 1.708 7.013 2.126 1.00 94.94 191 LEU A O 1
ATOM 1524 N N . ARG A 1 192 ? 2.763 7.923 0.366 1.00 95.12 192 ARG A N 1
ATOM 1525 C CA . ARG A 1 192 ? 3.214 9.125 1.093 1.00 95.12 192 ARG A CA 1
ATOM 1526 C C . ARG A 1 192 ? 2.034 9.943 1.605 1.00 95.12 192 ARG A C 1
ATOM 1528 O O . ARG A 1 192 ? 2.082 10.466 2.717 1.00 95.12 192 ARG A O 1
ATOM 1535 N N . SER A 1 193 ? 0.970 10.066 0.814 1.00 93.31 193 SER A N 1
ATOM 1536 C CA . SER A 1 193 ? -0.244 10.775 1.219 1.00 93.31 193 SER A CA 1
ATOM 1537 C C . SER A 1 193 ? -0.959 10.072 2.370 1.00 93.31 193 SER A C 1
ATOM 1539 O O . SER A 1 193 ? -1.345 10.734 3.335 1.00 93.31 193 SER A O 1
ATOM 1541 N N . ALA A 1 194 ? -1.081 8.744 2.311 1.00 93.94 194 ALA A N 1
ATOM 1542 C CA . ALA A 1 194 ? -1.631 7.945 3.401 1.00 93.94 194 ALA A CA 1
ATOM 1543 C C . ALA A 1 194 ? -0.794 8.093 4.682 1.00 93.94 194 ALA A C 1
ATOM 1545 O O . ALA A 1 194 ? -1.351 8.398 5.734 1.00 93.94 194 ALA A O 1
ATOM 1546 N N . GLY A 1 195 ? 0.536 7.996 4.585 1.00 94.25 195 GLY A N 1
ATOM 1547 C CA . GLY A 1 195 ? 1.445 8.184 5.720 1.00 94.25 195 GLY A CA 1
ATOM 1548 C C . GLY A 1 195 ? 1.342 9.574 6.356 1.00 94.25 195 GLY A C 1
ATOM 1549 O O . GLY A 1 195 ? 1.205 9.689 7.571 1.00 94.25 195 GLY A O 1
ATOM 1550 N N . ARG A 1 196 ? 1.310 10.650 5.553 1.00 94.06 196 ARG A N 1
ATOM 1551 C CA . ARG A 1 196 ? 1.086 12.018 6.068 1.00 94.06 196 ARG A CA 1
ATOM 1552 C C . ARG A 1 196 ? -0.247 12.144 6.794 1.00 94.06 196 ARG A C 1
ATOM 1554 O O . ARG A 1 196 ? -0.329 12.817 7.817 1.00 94.06 196 ARG A O 1
ATOM 1561 N N . TRP A 1 197 ? -1.291 11.510 6.266 1.00 94.12 197 TRP A N 1
ATOM 1562 C CA . TRP A 1 197 ? -2.595 11.517 6.909 1.00 94.12 197 TRP A CA 1
ATOM 1563 C C . TRP A 1 197 ? -2.554 10.776 8.254 1.00 94.12 197 TRP A C 1
ATOM 1565 O O . TRP A 1 197 ? -3.042 11.316 9.243 1.00 94.12 197 TRP A O 1
ATOM 1575 N N . LEU A 1 198 ? -1.919 9.603 8.332 1.00 92.75 198 LEU A N 1
ATOM 1576 C CA . LEU A 1 198 ? -1.762 8.838 9.581 1.00 92.75 198 LEU A CA 1
ATOM 1577 C C . LEU A 1 198 ? -0.925 9.579 10.634 1.00 92.75 198 LEU A C 1
ATOM 1579 O O . LEU A 1 198 ? -1.249 9.530 11.818 1.00 92.75 198 LEU A O 1
ATOM 1583 N N . ALA A 1 199 ? 0.085 10.341 10.212 1.00 90.94 199 ALA A N 1
ATOM 1584 C CA . ALA A 1 199 ? 0.903 11.148 11.117 1.00 90.94 199 ALA A CA 1
ATOM 1585 C C . ALA A 1 199 ? 0.105 12.268 11.813 1.00 90.94 199 ALA A C 1
ATOM 1587 O O . ALA A 1 199 ? 0.371 12.597 12.966 1.00 90.94 199 ALA A O 1
ATOM 1588 N N . VAL A 1 200 ? -0.888 12.848 11.128 1.00 89.31 200 VAL A N 1
ATOM 1589 C CA . VAL A 1 200 ? -1.750 13.911 11.681 1.00 89.31 200 VAL A CA 1
ATOM 1590 C C . VAL A 1 200 ? -2.911 13.336 12.501 1.00 89.31 200 VAL A C 1
ATOM 1592 O O . VAL A 1 200 ? -3.465 14.018 13.364 1.00 89.31 200 VAL A O 1
ATOM 1595 N N . ASN A 1 201 ? -3.297 12.085 12.256 1.00 86.38 201 ASN A N 1
ATOM 1596 C CA . ASN A 1 201 ? -4.451 11.457 12.887 1.00 86.38 201 ASN A CA 1
ATOM 1597 C C . ASN A 1 201 ? -4.009 10.461 13.962 1.00 86.38 201 ASN A C 1
ATOM 1599 O O . ASN A 1 201 ? -3.593 9.344 13.669 1.00 86.38 201 ASN A O 1
ATOM 1603 N N . SER A 1 202 ? -4.161 10.859 15.221 1.00 82.50 202 SER A N 1
ATOM 1604 C CA . SER A 1 202 ? -4.018 9.991 16.390 1.00 82.50 202 SER A CA 1
ATOM 1605 C C . SER A 1 202 ? -5.370 9.786 17.073 1.00 82.50 202 SER A C 1
ATOM 1607 O O . SER A 1 202 ? -6.320 10.533 16.831 1.00 82.50 202 SER A O 1
ATOM 1609 N N . TYR A 1 203 ? -5.451 8.792 17.958 1.00 79.56 203 TYR A N 1
ATOM 1610 C CA . TYR A 1 203 ? -6.629 8.580 18.798 1.00 79.56 203 TYR A CA 1
ATOM 1611 C C . TYR A 1 203 ? -7.002 9.843 19.600 1.00 79.56 203 TYR A C 1
ATOM 1613 O O . TYR A 1 203 ? -8.149 10.281 19.561 1.00 79.56 203 TYR A O 1
ATOM 1621 N N . GLN A 1 204 ? -6.016 10.494 20.227 1.00 77.69 204 GLN A N 1
ATOM 1622 C CA . GLN A 1 204 ? -6.201 11.744 20.980 1.00 77.69 204 GLN A CA 1
ATOM 1623 C C . GLN A 1 204 ? -6.712 12.887 20.091 1.00 77.69 204 GLN A C 1
ATOM 1625 O O . GLN A 1 204 ? -7.695 13.547 20.424 1.00 77.69 204 GLN A O 1
ATOM 1630 N N . A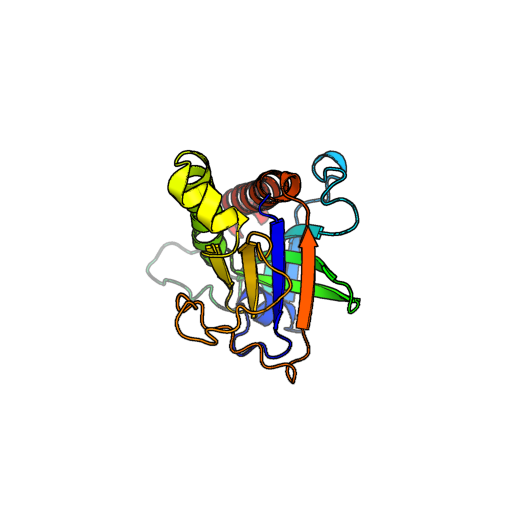SN A 1 205 ? -6.121 13.054 18.903 1.00 76.88 205 ASN A N 1
ATOM 1631 C CA . ASN A 1 205 ? -6.515 14.107 17.965 1.00 76.88 205 ASN A CA 1
ATOM 1632 C C . ASN A 1 205 ? -7.962 13.940 17.475 1.00 76.88 205 ASN A C 1
ATOM 1634 O O . ASN A 1 205 ? -8.617 14.927 17.147 1.00 76.88 205 ASN A O 1
ATOM 1638 N N . VAL A 1 206 ? -8.460 12.701 17.388 1.00 73.81 206 VAL A N 1
ATOM 1639 C CA . VAL A 1 206 ? -9.839 12.407 16.964 1.00 73.81 206 VAL A CA 1
ATOM 1640 C C . VAL A 1 206 ? -10.844 12.681 18.084 1.00 73.81 206 VAL A C 1
ATOM 1642 O O . VAL A 1 206 ? -11.948 13.136 17.798 1.00 73.81 206 VAL A O 1
ATOM 1645 N N . LEU A 1 207 ? -10.470 12.439 19.342 1.00 72.56 207 LEU A N 1
ATOM 1646 C CA . LEU A 1 207 ? -11.343 12.671 20.496 1.00 72.56 207 LEU A CA 1
ATOM 1647 C C . LEU A 1 207 ? -11.390 14.136 20.963 1.00 72.56 207 LEU A C 1
ATOM 1649 O O . LEU A 1 207 ? -12.258 14.482 21.761 1.00 72.56 207 LEU A O 1
ATOM 1653 N N . GLY A 1 208 ? -10.513 15.002 20.446 1.00 60.66 208 GLY A N 1
ATOM 1654 C CA . GLY A 1 208 ? -10.523 16.438 20.744 1.00 60.66 208 GLY A CA 1
ATOM 1655 C C . GLY A 1 208 ? -9.982 16.801 22.130 1.00 60.66 208 GLY A C 1
ATOM 1656 O O . GLY A 1 208 ? -10.372 17.834 22.672 1.00 60.66 208 GLY A O 1
ATOM 1657 N N . THR A 1 209 ? -9.123 15.950 22.697 1.00 51.50 209 THR A N 1
ATOM 1658 C CA . THR A 1 209 ? -8.378 16.201 23.944 1.00 51.50 209 THR A CA 1
ATOM 1659 C C . THR A 1 209 ? -7.080 16.943 23.691 1.00 51.50 209 THR A C 1
ATOM 1661 O O . THR A 1 209 ? -6.367 16.517 22.752 1.00 51.50 209 THR A O 1
#

Foldseek 3Di:
DWWKKKKFFPDQVFAALVRVLVPDPQKDWLDKDDDDQVLQPPLRRPFKDKMKTKMARPVCADDDDDPDDDPPPCRNGIFIWMWMWGQFPVGIDIDTAGLVCLVVVLVLLVVVVVLVVPVVSVVCQQLQVDKGWDAGSRRIIIITGHHNPDPDDDPVPPPPRDPPPPPVVVPTDMGMDITGPVVSVSVSVSSVVSSVVRVCDDPCVSVVD

Secondary structure (DSSP, 8-state):
-PEEEEEEES---S--HHHHHHTSTTEEEEEEPPP-GGGS-TTTTTTEEEEEEEEEESSSPPPP--SSS-----TTTEEEEEEEEEEETTEEEEEEEETTHHHHHHHHHHHHHHHHTSHHHHHHHHTTSSEEEEE-TTSEEEEEE---S-SS--TTTTTT---------TTS-EEEEEE-TTHHHHHHHHHHHHHHHHHH--HHHHHT-